Protein AF-A0A6G1SM64-F1 (afdb_monomer)

pLDDT: mean 74.47, std 27.51, range [25.25, 98.12]

Structure (mmCIF, N/CA/C/O backbone):
data_AF-A0A6G1SM64-F1
#
_entry.id   AF-A0A6G1SM64-F1
#
loop_
_atom_site.group_PDB
_atom_site.id
_atom_site.type_symbol
_atom_site.label_atom_id
_atom_site.label_alt_id
_atom_site.label_comp_id
_atom_site.label_asym_id
_atom_site.label_entity_id
_atom_site.label_seq_id
_atom_site.pdbx_PDB_ins_code
_atom_site.Cartn_x
_atom_site.Cartn_y
_atom_site.Cartn_z
_atom_site.occupancy
_atom_site.B_iso_or_equiv
_atom_site.auth_seq_id
_atom_site.auth_comp_id
_atom_site.auth_asym_id
_atom_site.auth_atom_id
_atom_site.pdbx_PDB_model_num
ATOM 1 N N . SER A 1 1 ? -30.159 -60.384 26.375 1.00 44.97 1 SER A N 1
ATOM 2 C CA . SER A 1 1 ? -30.308 -59.463 27.517 1.00 44.97 1 SER A CA 1
ATOM 3 C C . SER A 1 1 ? -30.986 -58.192 27.037 1.00 44.97 1 SER A C 1
ATOM 5 O O . SER A 1 1 ? -30.508 -57.592 26.088 1.00 44.97 1 SER A O 1
ATOM 7 N N . ARG A 1 2 ? -32.161 -57.903 27.609 1.00 31.67 2 ARG A N 1
ATOM 8 C CA . ARG A 1 2 ? -33.087 -56.771 27.367 1.00 31.67 2 ARG A CA 1
ATOM 9 C C . ARG A 1 2 ? -32.425 -55.378 27.580 1.00 31.67 2 ARG A C 1
ATOM 11 O O . ARG A 1 2 ? -31.384 -55.355 28.229 1.00 31.67 2 ARG A O 1
ATOM 18 N N . PRO A 1 3 ? -33.109 -54.234 27.338 1.00 52.62 3 PRO A N 1
ATOM 19 C CA . PRO A 1 3 ? -33.851 -53.813 26.140 1.00 52.62 3 PRO A CA 1
ATOM 20 C C . PRO A 1 3 ? -33.674 -52.297 25.820 1.00 52.62 3 PRO A C 1
ATOM 22 O O . PRO A 1 3 ? -33.011 -51.547 26.533 1.00 52.62 3 PRO A O 1
ATOM 25 N N . SER A 1 4 ? -34.360 -51.872 24.759 1.00 42.06 4 SER A N 1
ATOM 26 C CA . SER A 1 4 ? -34.720 -50.515 24.333 1.00 42.06 4 SER A CA 1
ATOM 27 C C . SER A 1 4 ? -35.145 -49.534 25.442 1.00 42.06 4 SER A C 1
ATOM 29 O O . SER A 1 4 ? -35.804 -49.918 26.409 1.00 42.06 4 SER A O 1
ATOM 31 N N . ARG A 1 5 ? -34.881 -48.238 25.219 1.00 47.16 5 ARG A N 1
ATOM 32 C CA . ARG A 1 5 ? -35.677 -47.125 25.762 1.00 47.16 5 ARG A CA 1
ATOM 33 C C . ARG A 1 5 ? -36.042 -46.153 24.643 1.00 47.16 5 ARG A C 1
ATOM 35 O O . ARG A 1 5 ? -35.195 -45.403 24.168 1.00 47.16 5 ARG A O 1
ATOM 42 N N . GLU A 1 6 ? -37.313 -46.190 24.266 1.00 43.06 6 GLU A N 1
ATOM 43 C CA . GLU A 1 6 ? -38.074 -45.013 23.855 1.00 43.06 6 GLU A CA 1
ATOM 44 C C . GLU A 1 6 ? -38.163 -44.038 25.037 1.00 43.06 6 GLU A C 1
ATOM 46 O O . GLU A 1 6 ? -38.344 -44.463 26.181 1.00 43.06 6 GLU A O 1
A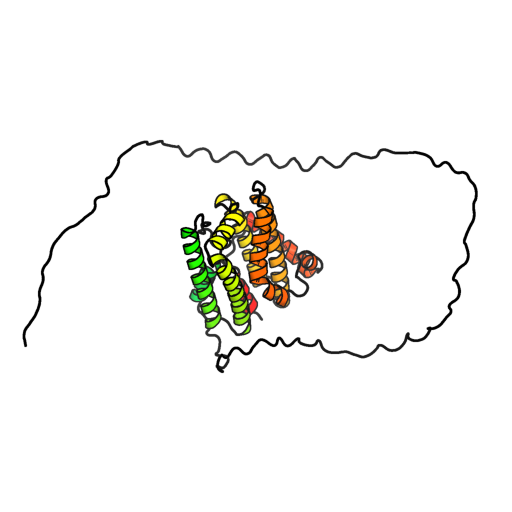TOM 51 N N . LEU A 1 7 ? -38.088 -42.737 24.761 1.00 43.50 7 LEU A N 1
ATOM 52 C CA . LEU A 1 7 ? -38.884 -41.763 25.496 1.00 43.50 7 LEU A CA 1
ATOM 53 C C . LEU A 1 7 ? -39.307 -40.642 24.547 1.00 43.50 7 LEU A C 1
ATOM 55 O O . LEU A 1 7 ? -38.494 -40.059 23.830 1.00 43.50 7 LEU A O 1
ATOM 59 N N . GLU A 1 8 ? -40.610 -40.415 24.551 1.00 38.16 8 GLU A N 1
ATOM 60 C CA . GLU A 1 8 ? -41.368 -39.489 23.730 1.00 38.16 8 GLU A CA 1
ATOM 61 C C . GLU A 1 8 ? -41.204 -38.010 24.130 1.00 38.16 8 GLU A C 1
ATOM 63 O O . GLU A 1 8 ? -40.894 -37.652 25.264 1.00 38.16 8 GLU A O 1
ATOM 68 N N . SER A 1 9 ? -41.499 -37.182 23.127 1.00 35.41 9 SER A N 1
ATOM 69 C CA . SER A 1 9 ? -42.019 -35.806 23.083 1.00 35.41 9 SER A CA 1
ATOM 70 C C . SER A 1 9 ? -42.441 -35.053 24.361 1.00 35.41 9 SER A C 1
ATOM 72 O O . SER A 1 9 ? -43.191 -35.576 25.182 1.00 35.41 9 SER A O 1
ATOM 74 N N . ARG A 1 10 ? -42.160 -33.735 24.361 1.00 33.03 10 ARG A N 1
ATOM 75 C CA . ARG A 1 10 ? -43.076 -32.586 24.631 1.00 33.03 10 ARG A CA 1
ATOM 76 C C . ARG A 1 10 ? -42.344 -31.284 24.217 1.00 33.03 10 ARG A C 1
ATOM 78 O O . ARG A 1 10 ? -41.187 -31.124 24.579 1.00 33.03 10 ARG A O 1
ATOM 85 N N . ILE A 1 11 ? -42.816 -30.520 23.216 1.00 35.78 11 ILE A N 1
ATOM 86 C CA . ILE A 1 11 ? -43.707 -29.328 23.307 1.00 35.78 11 ILE A CA 1
ATOM 87 C C . ILE A 1 11 ? -43.129 -28.320 24.329 1.00 35.78 11 ILE A C 1
ATOM 89 O O . ILE A 1 11 ? -43.032 -28.668 25.495 1.00 35.78 11 ILE A O 1
ATOM 93 N N . GLU A 1 12 ? -42.578 -27.158 23.946 1.00 31.19 12 GLU A N 1
ATOM 94 C CA . GLU A 1 12 ? -43.284 -25.897 23.630 1.00 31.19 12 GLU A CA 1
ATOM 95 C C . GLU A 1 12 ? -42.438 -24.945 22.738 1.00 31.19 12 GLU A C 1
ATOM 97 O O . GLU A 1 12 ? -41.219 -24.848 22.869 1.00 31.19 12 GLU A O 1
ATOM 102 N N . ALA A 1 13 ? -43.108 -24.210 21.845 1.00 38.81 13 ALA A N 1
ATOM 103 C CA . ALA A 1 13 ? -42.624 -22.998 21.162 1.00 38.81 13 ALA A CA 1
ATOM 104 C C . ALA A 1 13 ? -43.229 -21.749 21.861 1.00 38.81 13 ALA A C 1
ATOM 106 O O . ALA A 1 13 ? -43.995 -21.910 22.805 1.00 38.81 13 ALA A O 1
ATOM 107 N N . PRO A 1 14 ? -43.132 -20.524 21.312 1.00 44.72 14 PRO A N 1
ATOM 108 C CA . PRO A 1 14 ? -41.969 -19.679 21.051 1.00 44.72 14 PRO A CA 1
ATOM 109 C C . PRO A 1 14 ? -42.023 -18.376 21.891 1.00 44.72 14 PRO A C 1
ATOM 111 O O . PRO A 1 14 ? -43.094 -17.868 22.222 1.00 44.72 14 PRO A O 1
ATOM 114 N N . PHE A 1 15 ? -40.871 -17.762 22.181 1.00 33.94 15 PHE A N 1
ATOM 115 C CA . PHE A 1 15 ? -40.845 -16.420 22.776 1.00 33.94 15 PHE A CA 1
ATOM 116 C C . PHE A 1 15 ? -41.197 -15.354 21.732 1.00 33.94 15 PHE A C 1
ATOM 118 O O . PHE A 1 15 ? -40.437 -15.088 20.800 1.00 33.94 15 PHE A O 1
ATOM 125 N N . GLY A 1 16 ? -42.370 -14.746 21.917 1.00 31.39 16 GLY A N 1
ATOM 126 C CA . GLY A 1 16 ? -42.842 -13.590 21.171 1.00 31.39 16 GLY A CA 1
ATOM 127 C C . GLY A 1 16 ? -42.085 -12.317 21.546 1.00 31.39 16 GLY A C 1
ATOM 128 O O . GLY A 1 16 ? -42.017 -11.936 22.715 1.00 31.39 16 GLY A O 1
ATOM 129 N N . PHE A 1 17 ? -41.566 -11.625 20.534 1.00 33.38 17 PHE A N 1
ATOM 130 C CA . PHE A 1 17 ? -41.181 -10.226 20.651 1.00 33.38 17 PHE A CA 1
ATOM 131 C C . PHE A 1 17 ? -42.396 -9.359 20.327 1.00 33.38 17 PHE A C 1
ATOM 133 O O . PHE A 1 17 ? -42.959 -9.432 19.237 1.00 33.38 17 PHE A O 1
ATOM 140 N N . LYS A 1 18 ? -42.812 -8.567 21.318 1.00 35.97 18 LYS A N 1
ATOM 141 C CA . LYS A 1 18 ? -43.883 -7.583 21.196 1.00 35.97 18 LYS A CA 1
ATOM 142 C C . LYS A 1 18 ? -43.463 -6.454 20.261 1.00 35.97 18 LYS A C 1
ATOM 144 O O . LYS A 1 18 ? -42.477 -5.760 20.492 1.00 35.97 18 LYS A O 1
ATOM 149 N N . GLU A 1 19 ? -44.301 -6.272 19.258 1.00 32.91 19 GLU A N 1
ATOM 150 C CA . GLU A 1 19 ? -44.484 -5.075 18.456 1.00 32.91 19 GLU A CA 1
ATOM 151 C C . GLU A 1 19 ? -44.858 -3.895 19.375 1.00 32.91 19 GLU A C 1
ATOM 153 O O . GLU A 1 19 ? -45.809 -3.980 20.156 1.00 32.91 19 GLU A O 1
ATOM 158 N N . GLN A 1 20 ? -44.110 -2.792 19.308 1.00 41.28 20 GLN A N 1
ATOM 159 C CA . GLN A 1 20 ? -44.582 -1.485 19.762 1.00 41.28 20 GLN A CA 1
ATOM 160 C C . GLN A 1 20 ? -44.596 -0.536 18.571 1.00 41.28 20 GLN A C 1
ATOM 162 O O . GLN A 1 20 ? -43.572 -0.063 18.084 1.00 41.28 20 GLN A O 1
ATOM 167 N N . THR A 1 21 ? -45.815 -0.287 18.114 1.00 37.09 21 THR A N 1
ATOM 168 C CA . THR A 1 21 ? -46.222 0.782 17.214 1.00 37.09 21 THR A CA 1
ATOM 169 C C . THR A 1 21 ? -46.025 2.146 17.876 1.00 37.09 21 THR A C 1
ATOM 171 O O . THR A 1 21 ? -46.507 2.373 18.985 1.00 37.09 21 THR A O 1
ATOM 174 N N . GLY A 1 22 ? -45.391 3.082 17.170 1.00 33.91 22 GLY A N 1
ATOM 175 C CA . GLY A 1 22 ? -45.281 4.480 17.583 1.00 33.91 22 GLY A CA 1
ATOM 176 C C . GLY A 1 22 ? -44.842 5.360 16.419 1.00 33.91 22 GLY A C 1
ATOM 177 O O . GLY A 1 22 ? -43.661 5.461 16.112 1.00 33.91 22 GLY A O 1
ATOM 178 N N . ALA A 1 23 ? -45.820 5.951 15.738 1.00 37.31 23 ALA A N 1
ATOM 179 C CA . ALA A 1 23 ? -45.669 6.756 14.534 1.00 37.31 23 ALA A CA 1
ATOM 180 C C . ALA A 1 23 ? -44.850 8.047 14.729 1.00 37.31 23 ALA A C 1
ATOM 182 O O . ALA A 1 23 ? -45.002 8.739 15.733 1.00 37.31 23 ALA A O 1
ATOM 183 N N . LYS A 1 24 ? -44.114 8.447 13.682 1.00 33.66 24 LYS A N 1
ATOM 184 C CA . LYS A 1 24 ? -44.128 9.823 13.150 1.00 33.66 24 LYS A CA 1
ATOM 185 C C . LYS A 1 24 ? -43.505 9.855 11.755 1.00 33.66 24 LYS A C 1
ATOM 187 O O . LYS A 1 24 ? -42.300 9.723 11.572 1.00 33.66 24 LYS A O 1
ATOM 192 N N . THR A 1 25 ? -44.373 10.016 10.766 1.00 37.84 25 THR A N 1
ATOM 193 C CA . THR A 1 25 ? -44.030 10.277 9.372 1.00 37.84 25 THR A CA 1
ATOM 194 C C . THR A 1 25 ? -43.643 11.746 9.239 1.00 37.84 25 THR A C 1
ATOM 196 O O . THR A 1 25 ? -44.505 12.617 9.319 1.00 37.84 25 THR A O 1
ATOM 199 N N . THR A 1 26 ? -42.366 12.026 8.990 1.00 36.00 26 THR A N 1
ATOM 200 C CA . THR A 1 26 ? -41.928 13.337 8.498 1.00 36.00 26 THR A CA 1
ATOM 201 C C . THR A 1 26 ? -41.381 13.133 7.093 1.00 36.00 26 THR A C 1
ATOM 203 O O . THR A 1 26 ? -40.295 12.588 6.905 1.00 36.00 26 THR A O 1
ATOM 206 N N . ARG A 1 27 ? -42.172 13.528 6.088 1.00 35.19 27 ARG A N 1
ATOM 207 C CA . ARG A 1 27 ? -41.696 13.725 4.715 1.00 35.19 27 ARG A CA 1
ATOM 208 C C . ARG A 1 27 ? -40.613 14.801 4.755 1.00 35.19 27 ARG A C 1
ATOM 210 O O . ARG A 1 27 ? -40.925 15.950 5.046 1.00 35.19 27 ARG A O 1
ATOM 217 N N . VAL A 1 28 ? -39.378 14.437 4.433 1.00 33.41 28 VAL A N 1
ATOM 218 C CA . VAL A 1 28 ? -38.357 15.397 4.008 1.00 33.41 28 VAL A CA 1
ATOM 219 C C . VAL A 1 28 ? -38.209 15.219 2.506 1.00 33.41 28 VAL A C 1
ATOM 221 O O . VAL A 1 28 ? -37.791 14.172 2.019 1.00 33.41 28 VAL A O 1
ATOM 224 N N . THR A 1 29 ? -38.674 16.228 1.784 1.00 36.00 29 THR A N 1
ATOM 225 C CA . THR A 1 29 ? -38.531 16.380 0.341 1.00 36.00 29 THR A CA 1
ATOM 226 C C . THR A 1 29 ? -37.056 16.515 -0.021 1.00 36.00 29 THR A C 1
ATOM 228 O O . THR A 1 29 ? -36.323 17.294 0.587 1.00 36.00 29 THR A O 1
ATOM 231 N N . ALA A 1 30 ? -36.633 15.741 -1.016 1.00 40.66 30 ALA A N 1
ATOM 232 C CA . ALA A 1 30 ? -35.359 15.899 -1.691 1.00 40.66 30 ALA A CA 1
ATOM 233 C C . ALA A 1 30 ? -35.435 17.150 -2.569 1.00 40.66 30 ALA A C 1
ATOM 235 O O . ALA A 1 30 ? -36.101 17.094 -3.588 1.00 40.66 30 ALA A O 1
ATOM 236 N N . ASP A 1 31 ? -34.825 18.252 -2.131 1.00 36.75 31 ASP A N 1
ATOM 237 C CA . ASP A 1 31 ? -34.446 19.407 -2.959 1.00 36.75 31 ASP A CA 1
ATOM 238 C C . ASP A 1 31 ? -33.642 20.398 -2.102 1.00 36.75 31 ASP A C 1
ATOM 240 O O . ASP A 1 31 ? -34.188 21.362 -1.579 1.00 36.75 31 ASP A O 1
ATOM 244 N N . GLN A 1 32 ? -32.344 20.135 -1.901 1.00 37.81 32 GLN A N 1
ATOM 245 C CA . GLN A 1 32 ? -31.327 21.146 -1.551 1.00 37.81 32 GLN A CA 1
ATOM 246 C C . GLN A 1 32 ? -29.936 20.498 -1.473 1.00 37.81 32 GLN A C 1
ATOM 248 O O . GLN A 1 32 ? -29.379 20.259 -0.406 1.00 37.81 32 GLN A O 1
ATOM 253 N N . TYR A 1 33 ? -29.354 20.194 -2.634 1.00 32.28 33 TYR A N 1
ATOM 254 C CA . TYR A 1 33 ? -27.923 19.886 -2.735 1.00 32.28 33 TYR A CA 1
ATOM 255 C C . TYR A 1 33 ? -27.318 20.461 -4.019 1.00 32.28 33 TYR A C 1
ATOM 257 O O . TYR A 1 33 ? -26.651 19.784 -4.787 1.00 32.28 33 TYR A O 1
ATOM 265 N N . HIS A 1 34 ? -27.564 21.747 -4.258 1.00 41.97 34 HIS A N 1
ATOM 266 C CA . HIS A 1 34 ? -26.792 22.554 -5.198 1.00 41.97 34 HIS A CA 1
ATOM 267 C C . HIS A 1 34 ? -26.824 24.005 -4.731 1.00 41.97 34 HIS A C 1
ATOM 269 O O . HIS A 1 34 ? -27.778 24.707 -5.026 1.00 41.97 34 HIS A O 1
ATOM 275 N N . GLN A 1 35 ? -25.799 24.418 -3.975 1.00 37.06 35 GLN A N 1
ATOM 276 C CA . GLN A 1 35 ? -25.243 25.783 -3.898 1.00 37.06 35 GLN A CA 1
ATOM 277 C C . GLN A 1 35 ? -24.377 25.915 -2.638 1.00 37.06 35 GLN A C 1
ATOM 279 O O . GLN A 1 35 ? -24.796 26.504 -1.652 1.00 37.06 35 GLN A O 1
ATOM 284 N N . ASN A 1 36 ? -23.153 25.380 -2.659 1.00 35.84 36 ASN A N 1
ATOM 285 C CA . ASN A 1 36 ? -22.050 26.029 -1.942 1.00 35.84 36 ASN A CA 1
ATOM 286 C C . ASN A 1 36 ? -20.695 25.488 -2.410 1.00 35.84 36 ASN A C 1
ATOM 288 O O . ASN A 1 36 ? -20.064 24.672 -1.746 1.00 35.84 36 ASN A O 1
ATOM 292 N N . ASN A 1 37 ? -20.261 25.882 -3.607 1.00 34.94 37 ASN A N 1
ATOM 293 C CA . ASN A 1 37 ? -18.875 25.653 -4.011 1.00 34.94 37 ASN A CA 1
ATOM 294 C C . ASN A 1 37 ? -18.448 26.673 -5.069 1.00 34.94 37 ASN A C 1
ATOM 296 O O . ASN A 1 37 ? -18.254 26.345 -6.230 1.00 34.94 37 ASN A O 1
ATOM 300 N N . ASN A 1 38 ? -18.389 27.941 -4.665 1.00 35.44 38 ASN A N 1
ATOM 301 C CA . ASN A 1 38 ? -17.743 29.014 -5.418 1.00 35.44 38 ASN A CA 1
ATOM 302 C C . ASN A 1 38 ? -17.457 30.176 -4.462 1.00 35.44 38 ASN A C 1
ATOM 304 O O . ASN A 1 38 ? -18.176 31.165 -4.487 1.00 35.44 38 ASN A O 1
ATOM 308 N N . ASN A 1 39 ? -16.464 30.038 -3.570 1.00 35.84 39 ASN A N 1
ATOM 309 C CA . ASN A 1 39 ? -15.875 31.202 -2.885 1.00 35.84 39 ASN A CA 1
ATOM 310 C C . ASN A 1 39 ? -14.547 30.942 -2.147 1.00 35.84 39 ASN A C 1
ATOM 312 O O . ASN A 1 39 ? -14.322 31.498 -1.083 1.00 35.84 39 ASN A O 1
ATOM 316 N N . ASN A 1 40 ? -13.625 30.147 -2.704 1.00 34.75 40 ASN A N 1
ATOM 317 C CA . ASN A 1 40 ? -12.284 29.982 -2.111 1.00 34.75 40 ASN A CA 1
ATOM 318 C C . ASN A 1 40 ? -11.140 30.068 -3.135 1.00 34.75 40 ASN A C 1
ATOM 320 O O . ASN A 1 40 ? -10.189 29.298 -3.087 1.00 34.75 40 ASN A O 1
ATOM 324 N N . ASN A 1 41 ? -11.212 31.042 -4.048 1.00 34.94 41 ASN A N 1
ATOM 325 C CA . ASN A 1 41 ? -10.142 31.343 -5.009 1.00 34.94 41 ASN A CA 1
ATOM 326 C C . ASN A 1 41 ? -9.733 32.829 -4.999 1.00 34.94 41 ASN A C 1
ATOM 328 O O . ASN A 1 41 ? -9.538 33.412 -6.057 1.00 34.94 41 ASN A O 1
ATOM 332 N N . ASN A 1 42 ? -9.598 33.464 -3.824 1.00 35.31 42 ASN A N 1
ATOM 333 C CA . ASN A 1 42 ? -9.084 34.847 -3.749 1.00 35.31 42 ASN A CA 1
ATOM 334 C C . ASN A 1 42 ? -8.239 35.213 -2.506 1.00 35.31 42 ASN A C 1
ATOM 336 O O . ASN A 1 42 ? -7.969 36.390 -2.286 1.00 35.31 42 ASN A O 1
ATOM 340 N N . ILE A 1 43 ? -7.731 34.246 -1.729 1.00 38.16 43 ILE A N 1
ATOM 341 C CA . ILE A 1 43 ? -6.928 34.522 -0.508 1.00 38.16 43 ILE A CA 1
ATOM 342 C C . ILE A 1 43 ? -5.453 34.086 -0.665 1.00 38.16 43 ILE A C 1
ATOM 344 O O . ILE A 1 43 ? -4.782 33.743 0.294 1.00 38.16 43 ILE A O 1
ATOM 348 N N . PHE A 1 44 ? -4.897 34.112 -1.884 1.00 35.59 44 PHE A N 1
ATOM 349 C CA . PHE A 1 44 ? -3.458 33.837 -2.100 1.00 35.59 44 PHE A CA 1
ATOM 350 C C . PHE A 1 44 ? -2.745 34.805 -3.059 1.00 35.59 44 PHE A C 1
ATOM 352 O O . PHE A 1 44 ? -1.671 34.517 -3.579 1.00 35.59 44 PHE A O 1
ATOM 359 N N . LYS A 1 45 ? -3.304 36.004 -3.265 1.00 33.19 45 LYS A N 1
ATOM 360 C CA . LYS A 1 45 ? -2.646 37.099 -4.001 1.00 33.19 45 LYS A CA 1
ATOM 361 C C . LYS A 1 45 ? -2.763 38.430 -3.257 1.00 33.19 45 LYS A C 1
ATOM 363 O O . LYS A 1 45 ? -3.336 39.376 -3.788 1.00 33.19 45 LYS A O 1
ATOM 368 N N . LYS A 1 46 ? -2.252 38.532 -2.022 1.00 33.69 46 LYS A N 1
ATOM 369 C CA . LYS A 1 46 ? -2.063 39.857 -1.396 1.00 33.69 46 LYS A CA 1
ATOM 370 C C . LYS A 1 46 ? -1.098 39.910 -0.207 1.00 33.69 46 LYS A C 1
ATOM 372 O O . LYS A 1 46 ? -1.415 40.522 0.798 1.00 33.69 46 LYS A O 1
ATOM 377 N N . THR A 1 47 ? 0.106 39.363 -0.333 1.00 34.97 47 THR A N 1
ATOM 378 C CA . THR A 1 47 ? 1.209 39.667 0.606 1.00 34.97 47 THR A CA 1
ATOM 379 C C . THR A 1 47 ? 2.563 39.508 -0.081 1.00 34.97 47 THR A C 1
ATOM 381 O O . THR A 1 47 ? 3.359 38.632 0.221 1.00 34.97 47 THR A O 1
ATOM 384 N N . SER A 1 48 ? 2.833 40.382 -1.046 1.00 37.12 48 SER A N 1
ATOM 385 C CA . SER A 1 48 ? 4.198 40.677 -1.486 1.00 37.12 48 SER A CA 1
ATOM 386 C C . SER A 1 48 ? 4.210 42.113 -1.982 1.00 37.12 48 SER A C 1
ATOM 388 O O . SER A 1 48 ? 3.925 42.354 -3.149 1.00 37.12 48 SER A O 1
ATOM 390 N N . ASN A 1 49 ? 4.384 43.058 -1.054 1.00 36.03 49 ASN A N 1
ATOM 391 C CA . ASN A 1 49 ? 4.912 44.411 -1.275 1.00 36.03 49 ASN A CA 1
ATOM 392 C C . ASN A 1 49 ? 4.730 45.253 -0.007 1.00 36.03 49 ASN A C 1
ATOM 394 O O . ASN A 1 49 ? 3.686 45.873 0.173 1.00 36.03 49 ASN A O 1
ATOM 398 N N . LYS A 1 50 ? 5.754 45.278 0.854 1.00 34.31 50 LYS A N 1
ATOM 399 C CA . LYS A 1 50 ? 6.221 46.450 1.622 1.00 34.31 50 LYS A CA 1
ATOM 400 C C . LYS A 1 50 ? 7.152 45.979 2.735 1.00 34.31 50 LYS A C 1
ATOM 402 O O . LYS A 1 50 ? 6.684 45.428 3.717 1.00 34.31 50 LYS A O 1
ATOM 407 N N . MET A 1 51 ? 8.443 46.253 2.579 1.00 31.64 51 MET A N 1
ATOM 408 C CA . MET A 1 51 ? 9.281 46.886 3.605 1.00 31.64 51 MET A CA 1
ATOM 409 C C . MET A 1 51 ? 10.668 47.134 2.999 1.00 31.64 51 MET A C 1
ATOM 411 O O . MET A 1 51 ? 11.586 46.332 3.102 1.00 31.64 51 MET A O 1
ATOM 415 N N . LYS A 1 52 ? 10.789 48.273 2.310 1.00 36.12 52 LYS A N 1
ATOM 416 C CA . LYS A 1 52 ? 12.032 49.041 2.247 1.00 36.12 52 LYS A CA 1
ATOM 417 C C . LYS A 1 52 ? 11.826 50.210 3.197 1.00 36.12 52 LYS A C 1
ATOM 419 O O . LYS A 1 52 ? 11.011 51.074 2.891 1.00 36.12 52 LYS A O 1
ATOM 424 N N . THR A 1 53 ? 12.557 50.244 4.301 1.00 34.97 53 THR A N 1
ATOM 425 C CA . THR A 1 53 ? 12.803 51.479 5.047 1.00 34.97 53 THR A CA 1
ATOM 426 C C . THR A 1 53 ? 14.169 51.391 5.702 1.00 34.97 53 THR A C 1
ATOM 428 O O . THR A 1 53 ? 14.488 50.427 6.391 1.00 34.97 53 THR A O 1
ATOM 431 N N . ASN A 1 54 ? 14.956 52.416 5.394 1.00 34.25 54 ASN A N 1
ATOM 432 C CA . ASN A 1 54 ? 16.303 52.695 5.853 1.00 34.25 54 ASN A CA 1
ATOM 433 C C . ASN A 1 54 ? 16.386 52.776 7.379 1.00 34.25 54 ASN A C 1
ATOM 435 O O . ASN A 1 54 ? 15.536 53.410 8.002 1.00 34.25 54 ASN A O 1
ATOM 439 N N . LEU A 1 55 ? 17.475 52.256 7.947 1.00 32.31 55 LEU A N 1
ATOM 440 C CA . LEU A 1 55 ? 17.948 52.673 9.261 1.00 32.31 55 LEU A CA 1
ATOM 441 C C . LEU A 1 55 ? 19.447 52.993 9.175 1.00 32.31 55 LEU A C 1
ATOM 443 O O . LEU A 1 55 ? 20.294 52.108 9.120 1.00 32.31 55 LEU A O 1
ATOM 447 N N . ASN A 1 56 ? 19.728 54.294 9.117 1.00 35.25 56 ASN A N 1
ATOM 448 C CA . ASN A 1 56 ? 21.028 54.917 9.351 1.00 35.25 56 ASN A CA 1
ATOM 449 C C . ASN A 1 56 ? 21.191 55.124 10.859 1.00 35.25 56 ASN A C 1
ATOM 451 O O . ASN A 1 56 ? 20.397 55.882 11.411 1.00 35.25 56 ASN A O 1
ATOM 455 N N . ILE A 1 57 ? 22.220 54.554 11.498 1.00 31.33 57 ILE A N 1
ATOM 456 C CA . ILE A 1 57 ? 22.747 55.021 12.797 1.00 31.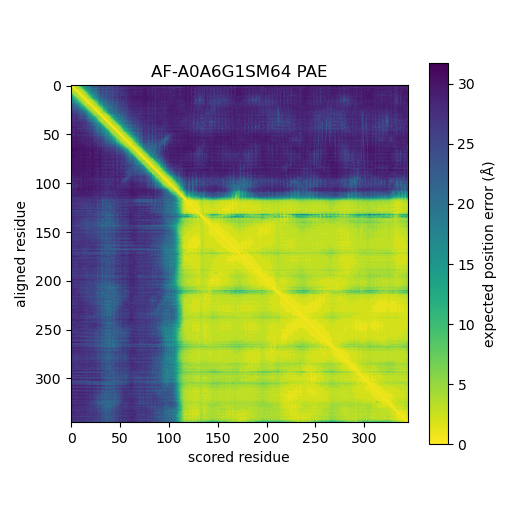33 57 ILE A CA 1
ATOM 457 C C . ILE A 1 57 ? 24.287 54.845 12.794 1.00 31.33 57 ILE A C 1
ATOM 459 O O . ILE A 1 57 ? 24.772 53.861 12.235 1.00 31.33 57 ILE A O 1
ATOM 463 N N . PRO A 1 58 ? 25.068 55.812 13.326 1.00 37.06 58 PRO A N 1
ATOM 464 C CA . PRO A 1 58 ? 26.420 56.111 12.858 1.00 37.06 58 PRO A CA 1
ATOM 465 C C . PRO A 1 58 ? 27.550 55.429 13.644 1.00 37.06 58 PRO A C 1
ATOM 467 O O . PRO A 1 58 ? 27.457 55.198 14.849 1.00 37.06 58 PRO A O 1
ATOM 470 N N . LEU A 1 59 ? 28.674 55.221 12.949 1.00 33.00 59 LEU A N 1
ATOM 471 C CA . LEU A 1 59 ? 29.986 54.940 13.530 1.00 33.00 59 LEU A CA 1
ATOM 472 C C . LEU A 1 59 ? 30.512 56.173 14.283 1.00 33.00 59 LEU A C 1
ATOM 474 O O . LEU A 1 59 ? 30.658 57.247 13.698 1.00 33.00 59 LEU A O 1
ATOM 478 N N . LYS A 1 60 ? 30.891 55.991 15.551 1.00 32.59 60 LYS A N 1
ATOM 479 C CA . LYS A 1 60 ? 31.847 56.860 16.248 1.00 32.59 60 LYS A CA 1
ATOM 480 C C . LYS A 1 60 ? 33.072 56.041 16.644 1.00 32.59 60 LYS A C 1
ATOM 482 O O . LYS A 1 60 ? 32.996 55.127 17.456 1.00 32.59 60 LYS A O 1
ATOM 487 N N . THR A 1 61 ? 34.190 56.400 16.035 1.00 35.31 61 THR A N 1
ATOM 488 C CA . THR A 1 61 ? 35.562 56.006 16.356 1.00 35.31 61 THR A CA 1
ATOM 489 C C . THR A 1 61 ? 36.158 56.895 17.450 1.00 35.31 61 THR A C 1
ATOM 491 O O . THR A 1 61 ? 35.857 58.089 17.474 1.00 35.31 61 THR A O 1
ATOM 494 N N . THR A 1 62 ? 37.070 56.312 18.247 1.00 33.12 62 THR A N 1
ATOM 495 C CA . THR A 1 62 ? 38.357 56.823 18.818 1.00 33.12 62 THR A CA 1
ATOM 496 C C . THR A 1 62 ? 38.577 56.378 20.294 1.00 33.12 62 THR A C 1
ATOM 498 O O . THR A 1 62 ? 37.640 55.865 20.900 1.00 33.12 62 THR A O 1
ATOM 501 N N . PRO A 1 63 ? 39.805 56.439 20.864 1.00 40.34 63 PRO A N 1
ATOM 502 C CA . PRO A 1 63 ? 40.869 55.429 20.717 1.00 40.34 63 PRO A CA 1
ATOM 503 C C . PRO A 1 63 ? 41.500 55.010 22.079 1.00 40.34 63 PRO A C 1
ATOM 505 O O . PRO A 1 63 ? 41.261 55.644 23.098 1.00 40.34 63 PRO A O 1
ATOM 508 N N . GLY A 1 64 ? 42.403 54.016 22.087 1.00 28.17 64 GLY A N 1
ATOM 509 C CA . GLY A 1 64 ? 43.516 53.996 23.060 1.00 28.17 64 GLY A CA 1
ATOM 510 C C . GLY A 1 64 ? 43.616 52.831 24.060 1.00 28.17 64 GLY A C 1
ATOM 511 O O . GLY A 1 64 ? 42.935 52.813 25.073 1.00 28.17 64 GLY A O 1
ATOM 512 N N . LEU A 1 65 ? 44.579 51.945 23.764 1.00 31.83 65 LEU A N 1
ATOM 513 C CA . LEU A 1 65 ? 45.581 51.305 24.642 1.00 31.83 65 LEU A CA 1
ATOM 514 C C . LEU A 1 65 ? 45.173 50.602 25.958 1.00 31.83 65 LEU A C 1
ATOM 516 O O . LEU A 1 65 ? 44.911 51.245 26.967 1.00 31.83 65 LEU A O 1
ATOM 520 N N . CYS A 1 66 ? 45.384 49.279 25.991 1.00 25.34 66 CYS A N 1
ATOM 521 C CA . CYS A 1 66 ? 46.471 48.621 26.753 1.00 25.34 66 CYS A CA 1
ATOM 522 C C . CYS A 1 66 ? 46.480 47.117 26.396 1.00 25.34 66 CYS A C 1
ATOM 524 O O . CYS A 1 66 ? 45.523 46.404 26.665 1.00 25.34 66 CYS A O 1
ATOM 526 N N . CYS A 1 67 ? 47.419 46.655 25.566 1.00 26.69 67 CYS A N 1
ATOM 527 C CA . CYS A 1 67 ? 48.616 45.921 26.005 1.00 26.69 67 CYS A CA 1
ATOM 528 C C . CYS A 1 67 ? 48.321 44.748 26.957 1.00 26.69 67 CYS A C 1
ATOM 530 O O . CYS A 1 67 ? 48.177 44.962 28.155 1.00 26.69 67 CYS A O 1
ATOM 532 N N . LEU A 1 68 ? 48.341 43.513 26.439 1.00 29.84 68 LEU A N 1
ATOM 533 C CA . LEU A 1 68 ? 49.396 42.517 26.707 1.00 29.84 68 LEU A CA 1
ATOM 534 C C . LEU A 1 68 ? 49.085 41.172 26.012 1.00 29.84 68 LEU A C 1
ATOM 536 O O . LEU A 1 68 ? 47.939 40.745 25.954 1.00 29.84 68 LEU A O 1
ATOM 540 N N . ALA A 1 69 ? 50.159 40.519 25.551 1.00 28.23 69 ALA A N 1
ATOM 541 C CA . ALA A 1 69 ? 50.269 39.154 25.012 1.00 28.23 69 ALA A CA 1
ATOM 542 C C . ALA A 1 69 ? 50.017 38.935 23.502 1.00 28.23 69 ALA A C 1
ATOM 544 O O . ALA A 1 69 ? 49.117 38.218 23.073 1.00 28.23 69 ALA A O 1
ATOM 545 N N . LEU A 1 70 ? 50.932 39.489 22.699 1.00 30.59 70 LEU A N 1
ATOM 546 C CA . LEU A 1 70 ? 51.482 38.817 21.517 1.00 30.59 70 LEU A CA 1
ATOM 547 C C . LEU A 1 70 ? 52.528 37.766 21.953 1.00 30.59 70 LEU A C 1
ATOM 549 O O . LEU A 1 70 ? 53.135 37.909 23.012 1.00 30.59 70 LEU A O 1
ATOM 553 N N . ILE A 1 71 ? 52.832 36.846 21.026 1.00 29.58 71 ILE A N 1
ATOM 554 C CA . ILE A 1 71 ? 54.010 35.954 20.930 1.00 29.58 71 ILE A CA 1
ATOM 555 C C . ILE A 1 71 ? 53.793 34.528 21.469 1.00 29.58 71 ILE A C 1
ATOM 557 O O . ILE A 1 71 ? 54.038 34.221 22.630 1.00 29.58 71 ILE A O 1
ATOM 561 N N . GLY A 1 72 ? 53.426 33.622 20.556 1.00 25.25 72 GLY A N 1
ATOM 562 C CA . GLY A 1 72 ? 53.513 32.179 20.762 1.00 25.25 72 GLY A CA 1
ATOM 563 C C . GLY A 1 72 ? 53.033 31.384 19.547 1.00 25.25 72 GLY A C 1
ATOM 564 O O . GLY A 1 72 ? 51.833 31.257 19.346 1.00 25.25 72 GLY A O 1
ATOM 565 N N . LEU A 1 73 ? 53.990 30.806 18.811 1.00 28.39 73 LEU A N 1
ATOM 566 C CA . LEU A 1 73 ? 53.847 29.703 17.843 1.00 28.39 73 LEU A CA 1
ATOM 567 C C . LEU A 1 73 ? 53.584 30.063 16.370 1.00 28.39 73 LEU A C 1
ATOM 569 O O . LEU A 1 73 ? 52.603 29.658 15.756 1.00 28.39 73 LEU A O 1
ATOM 573 N N . ALA A 1 74 ? 54.597 30.670 15.754 1.00 31.33 74 ALA A N 1
ATOM 574 C CA . ALA A 1 74 ? 55.184 30.048 14.570 1.00 31.33 74 ALA A CA 1
ATOM 575 C C . ALA A 1 74 ? 56.446 29.303 15.033 1.00 31.33 74 ALA A C 1
ATOM 577 O O . ALA A 1 74 ? 57.221 29.903 15.773 1.00 31.33 74 ALA A O 1
ATOM 578 N N . LEU A 1 75 ? 56.596 28.024 14.652 1.00 32.94 75 LEU A N 1
ATOM 579 C CA . LEU A 1 75 ? 57.836 27.227 14.489 1.00 32.94 75 LEU A CA 1
ATOM 580 C C . LEU A 1 75 ? 57.597 25.730 14.784 1.00 32.94 75 LEU A C 1
ATOM 582 O O . LEU A 1 75 ? 57.972 25.209 15.828 1.00 32.94 75 LEU A O 1
ATOM 586 N N . ALA A 1 76 ? 56.988 25.047 13.817 1.00 30.45 76 ALA A N 1
ATOM 587 C CA . ALA A 1 76 ? 57.242 23.651 13.445 1.00 30.45 76 ALA A CA 1
ATOM 588 C C . ALA A 1 76 ? 56.556 23.478 12.075 1.00 30.45 76 ALA A C 1
ATOM 590 O O . ALA A 1 76 ? 55.339 23.408 11.990 1.00 30.45 76 ALA A O 1
ATOM 591 N N . GLY A 1 77 ? 57.228 23.624 10.938 1.00 27.59 77 GLY A N 1
ATOM 592 C CA . GLY A 1 77 ? 58.495 22.981 10.622 1.00 27.59 77 GLY A CA 1
ATOM 593 C C . GLY A 1 77 ? 58.199 21.731 9.798 1.00 27.59 77 GLY A C 1
ATOM 594 O O . GLY A 1 77 ? 58.234 20.627 10.318 1.00 27.59 77 GLY A O 1
ATOM 595 N N . THR A 1 78 ? 57.846 21.953 8.529 1.00 41.56 78 THR A N 1
ATOM 596 C CA . THR A 1 78 ? 58.339 21.184 7.373 1.00 41.56 78 THR A CA 1
ATOM 597 C C . THR A 1 78 ? 58.695 19.713 7.611 1.00 41.56 78 THR A C 1
ATOM 599 O O . THR A 1 78 ? 59.842 19.394 7.897 1.00 41.56 78 THR A O 1
ATOM 602 N N . LEU A 1 79 ? 57.723 18.833 7.380 1.00 33.31 79 LEU A N 1
ATOM 603 C CA . LEU A 1 79 ? 57.850 17.472 6.840 1.00 33.31 79 LEU A CA 1
ATOM 604 C C . LEU A 1 79 ? 56.393 17.090 6.512 1.00 33.31 79 LEU A C 1
ATOM 606 O O . LEU A 1 79 ? 55.576 16.971 7.412 1.00 33.31 79 LEU A O 1
ATOM 610 N N . ILE A 1 80 ? 55.927 17.103 5.267 1.00 32.69 80 ILE A N 1
ATOM 611 C CA . ILE A 1 80 ? 55.915 15.940 4.377 1.00 32.69 80 ILE A CA 1
ATOM 612 C C . ILE A 1 80 ? 55.500 16.482 2.995 1.00 32.69 80 ILE A C 1
ATOM 614 O O . ILE A 1 80 ? 54.331 16.747 2.731 1.00 32.69 80 ILE A O 1
ATOM 618 N N . LEU A 1 81 ? 56.484 16.688 2.120 1.00 33.84 81 LEU A N 1
ATOM 619 C CA . LEU A 1 81 ? 56.315 16.622 0.670 1.00 33.84 81 LEU A CA 1
ATOM 620 C C . LEU A 1 81 ? 56.838 15.246 0.264 1.00 33.84 81 LEU A C 1
ATOM 622 O O . LEU A 1 81 ? 58.011 15.095 -0.064 1.00 33.84 81 LEU A O 1
ATOM 626 N N . HIS A 1 82 ? 55.989 14.234 0.381 1.00 40.44 82 HIS A N 1
ATOM 627 C CA . HIS A 1 82 ? 56.115 12.954 -0.311 1.00 40.44 82 HIS A CA 1
ATOM 628 C C . HIS A 1 82 ? 54.745 12.278 -0.275 1.00 40.44 82 HIS A C 1
ATOM 630 O O . HIS A 1 82 ? 54.107 12.270 0.773 1.00 40.44 82 HIS A O 1
ATOM 636 N N . GLN A 1 83 ? 54.353 11.691 -1.406 1.00 37.12 83 GLN A N 1
ATOM 637 C CA . GLN A 1 83 ? 53.074 11.025 -1.707 1.00 37.12 83 GLN A CA 1
ATOM 638 C C . GLN A 1 83 ? 52.030 11.876 -2.445 1.00 37.12 83 GLN A C 1
ATOM 640 O O . GLN A 1 83 ? 50.908 12.072 -1.995 1.00 37.12 83 GLN A O 1
ATOM 645 N N . CYS A 1 84 ? 52.396 12.284 -3.659 1.00 32.53 84 CYS A N 1
ATOM 646 C CA . CYS A 1 84 ? 51.463 12.347 -4.783 1.00 32.53 84 CYS A CA 1
ATOM 647 C C . CYS A 1 84 ? 52.066 11.519 -5.919 1.00 32.53 84 CYS A C 1
ATOM 649 O O . CYS A 1 84 ? 52.593 12.078 -6.863 1.00 32.53 84 CYS A O 1
ATOM 651 N N . ASP A 1 85 ? 52.078 10.200 -5.749 1.00 32.78 85 ASP A N 1
ATOM 652 C CA . ASP A 1 85 ? 52.147 9.212 -6.824 1.00 32.78 85 ASP A CA 1
ATOM 653 C C . ASP A 1 85 ? 51.842 7.849 -6.195 1.00 32.78 85 ASP A C 1
ATOM 655 O O . ASP A 1 85 ? 52.345 7.540 -5.115 1.00 32.78 85 ASP A O 1
ATOM 659 N N . THR A 1 86 ? 51.038 7.033 -6.882 1.00 34.84 86 THR A N 1
ATOM 660 C CA . THR A 1 86 ? 50.563 5.678 -6.510 1.00 34.84 86 THR A CA 1
ATOM 661 C C . THR A 1 86 ? 49.180 5.590 -5.847 1.00 34.84 86 THR A C 1
ATOM 663 O O . THR A 1 86 ? 49.093 5.199 -4.694 1.00 34.84 86 THR A O 1
ATOM 666 N N . ILE A 1 87 ? 48.092 5.827 -6.601 1.00 34.19 87 ILE A N 1
ATOM 667 C CA . ILE A 1 87 ? 46.900 4.940 -6.596 1.00 34.19 87 ILE A CA 1
ATOM 668 C C . ILE A 1 87 ? 46.306 4.905 -8.018 1.00 34.19 87 ILE A C 1
ATOM 670 O O . ILE A 1 87 ? 45.315 5.555 -8.340 1.00 34.19 87 ILE A O 1
ATOM 674 N N . LEU A 1 88 ? 46.940 4.118 -8.883 1.00 35.41 88 LEU A N 1
ATOM 675 C CA . LEU A 1 88 ? 46.281 3.400 -9.972 1.00 35.41 88 LEU A CA 1
ATOM 676 C C . LEU A 1 88 ? 46.362 1.918 -9.586 1.00 35.41 88 LEU A C 1
ATOM 678 O O . LEU A 1 88 ? 47.402 1.474 -9.109 1.00 35.41 88 LEU A O 1
ATOM 682 N N . ALA A 1 89 ? 45.271 1.186 -9.817 1.00 37.75 89 ALA A N 1
ATOM 683 C CA . ALA A 1 89 ? 45.050 -0.232 -9.513 1.00 37.75 89 ALA A CA 1
ATOM 684 C C . ALA A 1 89 ? 44.588 -0.559 -8.078 1.00 37.75 89 ALA A C 1
ATOM 686 O O . ALA A 1 89 ? 45.381 -0.864 -7.198 1.00 37.75 89 ALA A O 1
ATOM 687 N N . GLN A 1 90 ? 43.264 -0.613 -7.897 1.00 33.03 90 GLN A N 1
ATOM 688 C CA . GLN A 1 90 ? 42.586 -1.820 -7.405 1.00 33.03 90 GLN A CA 1
ATOM 689 C C . GLN A 1 90 ? 41.078 -1.716 -7.674 1.00 33.03 90 GLN A C 1
ATOM 691 O O . GLN A 1 90 ? 40.303 -1.143 -6.915 1.00 33.03 90 GLN A O 1
ATOM 696 N N . THR A 1 91 ? 40.658 -2.305 -8.791 1.00 39.84 91 THR A N 1
ATOM 697 C CA . THR A 1 91 ? 39.299 -2.801 -8.989 1.00 39.84 91 THR A CA 1
ATOM 698 C C . THR A 1 91 ? 39.086 -3.976 -8.036 1.00 39.84 91 THR A C 1
ATOM 700 O O . THR A 1 91 ? 39.516 -5.095 -8.305 1.00 39.84 91 THR A O 1
ATOM 703 N N . GLN A 1 92 ? 38.429 -3.731 -6.902 1.00 32.53 92 GLN A N 1
ATOM 704 C CA . GLN A 1 92 ? 37.823 -4.798 -6.112 1.00 32.53 92 GLN A CA 1
ATOM 705 C C . GLN A 1 92 ? 36.303 -4.749 -6.254 1.00 32.53 92 GLN A C 1
ATOM 707 O O . GLN A 1 92 ? 35.648 -3.745 -5.988 1.00 32.53 92 GLN A O 1
ATOM 712 N N . SER A 1 93 ? 35.799 -5.884 -6.727 1.00 37.31 93 SER A N 1
ATOM 713 C CA . SER A 1 93 ? 34.407 -6.304 -6.836 1.00 37.31 93 SER A CA 1
ATOM 714 C C . SER A 1 93 ? 33.566 -5.928 -5.604 1.00 37.31 93 SER A C 1
ATOM 716 O O . SER A 1 93 ? 34.060 -6.057 -4.477 1.00 37.31 93 SER A O 1
ATOM 718 N N . PRO A 1 94 ? 32.294 -5.512 -5.761 1.00 36.81 94 PRO A N 1
ATOM 719 C CA . PRO A 1 94 ? 31.419 -5.297 -4.619 1.00 36.81 94 PRO A CA 1
ATOM 720 C C . PRO A 1 94 ? 31.207 -6.619 -3.869 1.00 36.81 94 PRO A C 1
ATOM 722 O O . PRO A 1 94 ? 30.707 -7.601 -4.417 1.00 36.81 94 PRO A O 1
ATOM 725 N N . ARG A 1 95 ? 31.594 -6.634 -2.587 1.00 28.97 95 ARG A N 1
ATOM 726 C CA . ARG A 1 95 ? 31.268 -7.709 -1.645 1.00 28.97 95 ARG A CA 1
ATOM 727 C C . ARG A 1 95 ? 29.749 -7.842 -1.559 1.00 28.97 95 ARG A C 1
ATOM 729 O O . ARG A 1 95 ? 29.074 -6.977 -1.007 1.00 28.97 95 ARG A O 1
ATOM 736 N N . VAL A 1 96 ? 29.236 -8.952 -2.076 1.00 31.12 96 VAL A N 1
ATOM 737 C CA . VAL A 1 96 ? 27.903 -9.460 -1.760 1.00 31.12 96 VAL A CA 1
ATOM 738 C C . VAL A 1 96 ? 27.872 -9.727 -0.256 1.00 31.12 96 VAL A C 1
ATOM 740 O O . VAL A 1 96 ? 28.622 -10.557 0.255 1.00 31.12 96 VAL A O 1
ATOM 743 N N . VAL A 1 97 ? 27.043 -8.982 0.472 1.00 31.70 97 VAL A N 1
ATOM 744 C CA . VAL A 1 97 ? 26.749 -9.265 1.877 1.00 31.70 97 VAL A CA 1
ATOM 745 C C . VAL A 1 97 ? 25.864 -10.510 1.903 1.00 31.70 97 VAL A C 1
ATOM 747 O O . VAL A 1 97 ? 24.671 -10.434 1.615 1.00 31.70 97 VAL A O 1
ATOM 750 N N . SER A 1 98 ? 26.451 -11.668 2.215 1.00 29.55 98 SER A N 1
ATOM 751 C CA . SER A 1 98 ? 25.692 -12.882 2.524 1.00 29.55 98 SER A CA 1
ATOM 752 C C . SER A 1 98 ? 24.905 -12.668 3.814 1.00 29.55 98 SER A C 1
ATOM 754 O O . SER A 1 98 ? 25.465 -12.631 4.909 1.00 29.55 98 SER A O 1
ATOM 756 N N . LEU A 1 99 ? 23.590 -12.520 3.674 1.00 33.19 99 LEU A N 1
ATOM 757 C CA . LEU A 1 99 ? 22.639 -12.620 4.773 1.00 33.19 99 LEU A CA 1
ATOM 758 C C . LEU A 1 99 ? 22.628 -14.069 5.277 1.00 33.19 99 LEU A C 1
ATOM 760 O O . LEU A 1 99 ? 22.003 -14.939 4.674 1.00 33.19 99 LEU A O 1
ATOM 764 N N . ASN A 1 100 ? 23.303 -14.317 6.399 1.00 29.39 100 ASN A N 1
ATOM 765 C CA . ASN A 1 100 ? 23.119 -15.532 7.189 1.00 29.39 100 ASN A CA 1
ATOM 766 C C . ASN A 1 100 ? 21.737 -15.479 7.856 1.00 29.39 100 ASN A C 1
ATOM 768 O O . ASN A 1 100 ? 21.588 -15.038 8.995 1.00 29.39 100 ASN A O 1
ATOM 772 N N . LEU A 1 101 ? 20.710 -15.890 7.114 1.00 34.59 101 LEU A N 1
ATOM 773 C CA . LEU A 1 101 ? 19.414 -16.253 7.677 1.00 34.59 101 LEU A CA 1
ATOM 774 C C . LEU A 1 101 ? 19.575 -17.561 8.476 1.00 34.59 101 LEU A C 1
ATOM 776 O O . LEU A 1 101 ? 20.293 -18.455 8.025 1.00 34.59 101 LEU A O 1
ATOM 780 N N . PRO A 1 102 ? 18.928 -17.701 9.648 1.00 39.53 102 PRO A N 1
ATOM 781 C CA . PRO A 1 102 ? 18.932 -18.960 10.383 1.00 39.53 102 PRO A CA 1
ATOM 782 C C . PRO A 1 102 ? 18.348 -20.085 9.510 1.00 39.53 102 PRO A C 1
ATOM 784 O O . PRO A 1 102 ? 17.419 -19.824 8.735 1.00 39.53 102 PRO A O 1
ATOM 787 N N . PRO A 1 103 ? 18.861 -21.325 9.624 1.00 31.39 103 PRO A N 1
ATOM 788 C CA . PRO A 1 103 ? 18.372 -22.450 8.843 1.00 31.39 103 PRO A CA 1
ATOM 789 C C . PRO A 1 103 ? 16.904 -22.693 9.195 1.00 31.39 103 PRO A C 1
ATOM 791 O O . PRO A 1 103 ? 16.562 -23.092 10.309 1.00 31.39 103 PRO A O 1
ATOM 794 N N . SER A 1 104 ? 16.026 -22.410 8.237 1.00 37.41 104 SER A N 1
ATOM 795 C CA . SER A 1 104 ? 14.660 -22.916 8.262 1.00 37.41 104 SER A CA 1
ATOM 796 C C . SER A 1 104 ? 14.756 -24.391 7.904 1.00 37.41 104 SER A C 1
ATOM 798 O O . SER A 1 104 ? 15.223 -24.747 6.826 1.00 37.41 104 SER A O 1
ATOM 800 N N . ALA A 1 105 ? 14.392 -25.249 8.851 1.00 39.97 105 ALA A N 1
ATOM 801 C CA . ALA A 1 105 ? 14.272 -26.678 8.635 1.00 39.97 105 ALA A CA 1
ATOM 802 C C . ALA A 1 105 ? 13.033 -26.949 7.770 1.00 39.97 105 ALA A C 1
ATOM 804 O O . ALA A 1 105 ? 11.994 -27.338 8.288 1.00 39.97 105 ALA A O 1
ATOM 805 N N . ASP A 1 106 ? 13.143 -26.706 6.467 1.00 40.56 106 ASP A N 1
ATOM 806 C CA . ASP A 1 106 ? 12.184 -27.164 5.469 1.00 40.56 106 ASP A CA 1
ATOM 807 C C . ASP A 1 106 ? 12.943 -27.987 4.423 1.00 40.56 106 ASP A C 1
ATOM 809 O O . ASP A 1 106 ? 13.909 -27.530 3.815 1.00 40.56 106 ASP A O 1
ATOM 813 N N . ASN A 1 107 ? 12.512 -29.241 4.296 1.00 45.47 107 ASN A N 1
ATOM 814 C CA . ASN A 1 107 ? 13.051 -30.272 3.419 1.00 45.47 107 ASN A CA 1
ATOM 815 C C . ASN A 1 107 ? 13.263 -29.803 1.972 1.00 45.47 107 ASN A C 1
ATOM 817 O O . ASN A 1 107 ? 12.416 -29.115 1.399 1.00 45.47 107 ASN A O 1
ATOM 821 N N . ASP A 1 108 ? 14.347 -30.313 1.381 1.00 41.56 108 ASP A N 1
ATOM 822 C CA . ASP A 1 108 ? 14.626 -30.374 -0.053 1.00 41.56 108 ASP A CA 1
ATOM 823 C C . ASP A 1 108 ? 13.381 -30.781 -0.856 1.00 41.56 108 ASP A C 1
ATOM 825 O O . ASP A 1 108 ? 13.009 -31.950 -0.964 1.00 41.56 108 ASP A O 1
ATOM 829 N N . GLY A 1 109 ? 12.734 -29.785 -1.449 1.00 40.88 109 GLY A N 1
ATOM 830 C CA . GLY A 1 109 ? 11.765 -29.948 -2.516 1.00 40.88 109 GLY A CA 1
ATOM 831 C C . GLY A 1 109 ? 12.214 -29.050 -3.650 1.00 40.88 109 GLY A C 1
ATOM 832 O O . GLY A 1 109 ? 12.119 -27.829 -3.533 1.00 40.88 109 GLY A O 1
ATOM 833 N N . GLY A 1 110 ? 12.746 -29.652 -4.718 1.00 37.88 110 GLY A N 1
ATOM 834 C CA . GLY A 1 110 ? 13.230 -28.947 -5.902 1.00 37.88 110 GLY A CA 1
ATOM 835 C C . GLY A 1 110 ? 12.257 -27.866 -6.374 1.00 37.88 110 GLY A C 1
ATOM 836 O O . GLY A 1 110 ? 11.051 -27.977 -6.155 1.00 37.88 110 GLY A O 1
ATOM 837 N N . PHE A 1 111 ? 12.795 -26.820 -7.009 1.00 45.00 111 PHE A N 1
ATOM 838 C CA . PHE A 1 111 ? 12.046 -25.702 -7.587 1.00 45.00 111 PHE A CA 1
ATOM 839 C C . PHE A 1 111 ? 10.976 -26.209 -8.568 1.00 45.00 111 PHE A C 1
ATOM 841 O O . PHE A 1 111 ? 11.183 -26.252 -9.780 1.00 45.00 111 PHE A O 1
ATOM 848 N N . ALA A 1 112 ? 9.828 -26.630 -8.037 1.00 50.75 112 ALA A N 1
ATOM 849 C CA . ALA A 1 112 ? 8.691 -27.077 -8.807 1.00 50.75 112 ALA A CA 1
ATOM 850 C C . ALA A 1 112 ? 8.271 -25.906 -9.691 1.00 50.75 112 ALA A C 1
ATOM 852 O O . ALA A 1 112 ? 8.065 -24.792 -9.197 1.00 50.75 112 ALA A O 1
ATOM 853 N N . ALA A 1 113 ? 8.199 -26.158 -10.999 1.00 52.12 113 ALA A N 1
ATOM 854 C CA . ALA A 1 113 ? 7.775 -25.172 -11.976 1.00 52.12 113 ALA A CA 1
ATOM 855 C C . ALA A 1 113 ? 6.502 -24.477 -11.474 1.00 52.12 113 ALA A C 1
ATOM 857 O O . ALA A 1 113 ? 5.522 -25.139 -11.125 1.00 52.12 113 ALA A O 1
ATOM 858 N N . SER A 1 114 ? 6.541 -23.144 -11.388 1.00 56.56 114 SER A N 1
ATOM 859 C CA . SER A 1 114 ? 5.397 -22.340 -10.962 1.00 56.56 114 SER A CA 1
ATOM 860 C C . SER A 1 114 ? 4.194 -22.715 -11.821 1.00 56.56 114 SER A C 1
ATOM 862 O O . SER A 1 114 ? 4.215 -22.507 -13.037 1.00 56.56 114 SER A O 1
ATOM 864 N N . LYS A 1 115 ? 3.149 -23.287 -11.214 1.00 70.75 115 LYS A N 1
ATOM 865 C CA . LYS A 1 115 ? 1.912 -23.576 -11.937 1.00 70.75 115 LYS A CA 1
ATOM 866 C C . LYS A 1 115 ? 1.361 -22.233 -12.403 1.00 70.75 115 LYS A C 1
ATOM 868 O O . LYS A 1 115 ? 1.103 -21.352 -11.587 1.00 70.75 115 LYS A O 1
ATOM 873 N N . LYS A 1 116 ? 1.224 -22.048 -13.718 1.00 77.31 116 LYS A N 1
ATOM 874 C CA . LYS A 1 116 ? 0.615 -20.835 -14.268 1.00 77.31 116 LYS A CA 1
ATOM 875 C C . LYS A 1 116 ? -0.814 -20.759 -13.730 1.00 77.31 116 LYS A C 1
ATOM 877 O O . LYS A 1 116 ? -1.641 -21.610 -14.058 1.00 77.31 116 LYS A O 1
ATOM 882 N N . CYS A 1 117 ? -1.074 -19.801 -12.849 1.00 86.94 117 CYS A N 1
ATOM 883 C CA . CYS A 1 117 ? -2.415 -19.584 -12.329 1.00 86.94 117 CYS A CA 1
ATOM 884 C C . CYS A 1 117 ? -3.316 -19.000 -13.415 1.00 86.94 117 CYS A C 1
ATOM 886 O O . CYS A 1 117 ? -2.850 -18.325 -14.334 1.00 86.94 117 CYS A O 1
ATOM 888 N N . ASN A 1 118 ? -4.604 -19.329 -13.340 1.00 90.25 118 ASN A N 1
ATOM 889 C CA . ASN A 1 118 ? -5.605 -18.756 -14.226 1.00 90.25 118 ASN A CA 1
ATOM 890 C C . ASN A 1 118 ? -5.995 -17.345 -13.751 1.00 90.25 118 ASN A C 1
ATOM 892 O O . ASN A 1 118 ? -5.674 -16.931 -12.635 1.00 90.25 118 ASN A O 1
ATOM 896 N N . GLU A 1 119 ? -6.721 -16.629 -14.607 1.00 89.56 119 GLU A N 1
ATOM 897 C CA . GLU A 1 119 ? -7.196 -15.271 -14.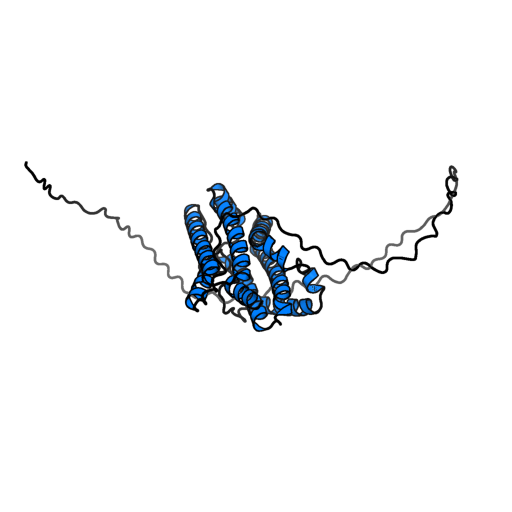326 1.00 89.56 119 GLU A CA 1
ATOM 898 C C . GLU A 1 119 ? -8.035 -15.197 -13.041 1.00 89.56 119 GLU A C 1
ATOM 900 O O . GLU A 1 119 ? -7.877 -14.269 -12.251 1.00 89.56 119 GLU A O 1
ATOM 905 N N . ASP A 1 120 ? -8.844 -16.222 -12.757 1.00 93.25 120 ASP A N 1
ATOM 906 C CA . ASP A 1 120 ? -9.683 -16.269 -11.554 1.00 93.25 120 ASP A CA 1
ATOM 907 C C . ASP A 1 120 ? -8.862 -16.160 -10.262 1.00 93.25 120 ASP A C 1
ATOM 909 O O . ASP A 1 120 ? -9.256 -15.457 -9.330 1.00 93.25 120 ASP A O 1
ATOM 913 N N . ARG A 1 121 ? -7.684 -16.799 -10.207 1.00 93.56 121 ARG A N 1
ATOM 914 C CA . ARG A 1 121 ? -6.784 -16.703 -9.045 1.00 93.56 121 ARG A CA 1
ATOM 915 C C . ARG A 1 121 ? -6.156 -15.317 -8.912 1.00 93.56 121 ARG A C 1
ATOM 917 O O . ARG A 1 121 ? -5.938 -14.867 -7.787 1.00 93.56 121 ARG A O 1
ATOM 924 N N . HIS A 1 122 ? -5.893 -14.624 -10.022 1.00 91.00 122 HIS A N 1
ATOM 925 C CA . HIS A 1 122 ? -5.444 -13.228 -9.993 1.00 91.00 122 HIS A CA 1
ATOM 926 C C . HIS A 1 122 ? -6.544 -12.302 -9.458 1.00 91.00 122 HIS A C 1
ATOM 928 O O . HIS A 1 122 ? -6.274 -11.477 -8.584 1.00 91.00 122 HIS A O 1
ATOM 934 N N . VAL A 1 123 ? -7.789 -12.492 -9.909 1.00 92.25 123 VAL A N 1
ATOM 935 C CA . VAL A 1 123 ? -8.964 -11.738 -9.439 1.00 92.25 123 VAL A CA 1
ATOM 936 C C . VAL A 1 123 ? -9.238 -11.988 -7.953 1.00 92.25 123 VAL A C 1
ATOM 938 O O . VAL A 1 123 ? -9.523 -11.049 -7.207 1.00 92.25 123 VAL A O 1
ATOM 941 N N . GLU A 1 124 ? -9.131 -13.237 -7.495 1.00 94.62 124 GLU A N 1
ATOM 942 C CA . GLU A 1 124 ? -9.285 -13.588 -6.081 1.00 94.62 124 GLU A CA 1
ATOM 943 C C . GLU A 1 124 ? -8.215 -12.918 -5.214 1.00 94.62 124 GLU A C 1
ATOM 945 O O . GLU A 1 124 ? -8.543 -12.311 -4.193 1.00 94.62 124 GLU A O 1
ATOM 950 N N . MET A 1 125 ? -6.948 -12.964 -5.637 1.00 93.62 125 MET A N 1
ATOM 951 C CA . MET A 1 125 ? -5.861 -12.295 -4.925 1.00 93.62 125 MET A CA 1
ATOM 952 C C . MET A 1 125 ? -6.074 -10.780 -4.858 1.00 93.62 125 MET A C 1
ATOM 954 O O . MET A 1 125 ? -5.912 -10.206 -3.782 1.00 93.62 125 MET A O 1
ATOM 958 N N . ASP A 1 126 ? -6.487 -10.143 -5.957 1.00 92.00 126 ASP A N 1
ATOM 959 C CA . ASP A 1 126 ? -6.750 -8.700 -5.999 1.00 92.00 126 ASP A CA 1
ATOM 960 C C . ASP A 1 126 ? -7.881 -8.312 -5.032 1.00 92.00 126 ASP A C 1
ATOM 962 O O . ASP A 1 126 ? -7.779 -7.322 -4.304 1.00 92.00 126 ASP A O 1
ATOM 966 N N . LYS A 1 127 ? -8.921 -9.153 -4.930 1.00 92.75 127 LYS A N 1
ATOM 967 C CA . LYS A 1 127 ? -9.981 -9.007 -3.924 1.00 92.75 127 LYS A CA 1
ATOM 968 C C . LYS A 1 127 ? -9.426 -9.136 -2.502 1.00 92.75 127 LYS A C 1
ATOM 970 O O . LYS A 1 127 ? -9.678 -8.259 -1.680 1.00 92.75 127 LYS A O 1
ATOM 975 N N . CYS A 1 128 ? -8.644 -10.174 -2.210 1.00 94.50 128 CYS A N 1
ATOM 976 C CA . CYS A 1 128 ? -8.033 -10.361 -0.890 1.00 94.50 128 CYS A CA 1
ATOM 977 C C . CYS A 1 128 ? -7.126 -9.186 -0.496 1.00 94.50 128 CYS A C 1
ATOM 979 O O . CYS A 1 128 ? -7.175 -8.717 0.639 1.00 94.50 128 CYS A O 1
ATOM 981 N N . ALA A 1 129 ? -6.337 -8.680 -1.442 1.00 93.44 129 ALA A N 1
ATOM 982 C CA . ALA A 1 129 ? -5.469 -7.525 -1.262 1.00 93.44 129 ALA A CA 1
ATOM 983 C C . ALA A 1 129 ? -6.253 -6.232 -1.021 1.00 93.44 129 ALA A C 1
ATOM 985 O O . ALA A 1 129 ? -5.879 -5.460 -0.141 1.00 93.44 129 ALA A O 1
ATOM 986 N N . SER A 1 130 ? -7.363 -6.013 -1.734 1.00 91.50 130 SER A N 1
ATOM 987 C CA . SER A 1 130 ? -8.220 -4.844 -1.497 1.00 91.50 130 SER A CA 1
ATOM 988 C C . SER A 1 130 ? -8.792 -4.812 -0.073 1.00 91.50 130 SER A C 1
ATOM 990 O O . SER A 1 130 ? -8.951 -3.737 0.496 1.00 91.50 130 SER A O 1
ATOM 992 N N . SER A 1 131 ? -8.991 -5.983 0.543 1.00 91.62 131 SER A N 1
ATOM 993 C CA . SER A 1 131 ? -9.476 -6.131 1.919 1.00 91.62 131 SER A CA 1
ATOM 994 C C . SER A 1 131 ? -8.377 -6.075 3.000 1.00 91.62 131 SER A C 1
ATOM 996 O O . SER A 1 131 ? -8.682 -6.302 4.170 1.00 91.62 131 SER A O 1
ATOM 998 N N . LEU A 1 132 ? -7.104 -5.800 2.665 1.00 86.94 132 LEU A N 1
ATOM 999 C CA . LEU A 1 132 ? -5.993 -5.692 3.638 1.00 86.94 132 LEU A CA 1
ATOM 1000 C C . LEU A 1 132 ? -5.923 -4.354 4.396 1.00 86.94 132 LEU A C 1
ATOM 1002 O O . LEU A 1 132 ? -4.881 -3.950 4.914 1.00 86.94 132 LEU A O 1
ATOM 1006 N N . GLY A 1 133 ? -7.042 -3.660 4.514 1.00 79.31 133 GLY A N 1
ATOM 1007 C CA . GLY A 1 133 ? -7.131 -2.419 5.258 1.00 79.31 133 GLY A CA 1
ATOM 1008 C C . GLY A 1 133 ? -8.192 -1.519 4.667 1.00 79.31 133 GLY A C 1
ATOM 1009 O O . GLY A 1 133 ? -8.990 -1.926 3.829 1.00 79.31 133 GLY A O 1
ATOM 1010 N N . PHE A 1 134 ? -8.168 -0.271 5.105 1.00 80.50 134 PHE A N 1
ATOM 1011 C CA . PHE A 1 134 ? -9.188 0.707 4.760 1.00 80.50 134 PHE A CA 1
ATOM 1012 C C . PHE A 1 134 ? -8.881 1.496 3.484 1.00 80.50 134 PHE A C 1
ATOM 1014 O O . PHE A 1 134 ? -9.625 2.395 3.138 1.00 80.50 134 PHE A O 1
ATOM 1021 N N . LEU A 1 135 ? -7.763 1.226 2.804 1.00 75.94 135 LEU A N 1
ATOM 1022 C CA . LEU A 1 135 ? -7.332 2.033 1.658 1.00 75.94 135 LEU A CA 1
ATOM 1023 C C . LEU A 1 135 ? -7.885 1.536 0.314 1.00 75.94 135 LEU A C 1
ATOM 1025 O O . LEU A 1 135 ? -8.053 2.343 -0.594 1.00 75.94 135 LEU A O 1
ATOM 1029 N N . GLY A 1 136 ? -8.138 0.231 0.164 1.00 76.00 136 GLY A N 1
ATOM 1030 C CA . GLY A 1 136 ? -8.554 -0.375 -1.112 1.00 76.00 136 GLY A CA 1
ATOM 1031 C C . GLY A 1 136 ? -10.037 -0.744 -1.198 1.00 76.00 136 GLY A C 1
ATOM 1032 O O . GLY A 1 136 ? -10.597 -0.792 -2.293 1.00 76.00 136 GLY A O 1
ATOM 1033 N N . ASP A 1 137 ? -10.684 -0.995 -0.061 1.00 88.12 137 ASP A N 1
ATOM 1034 C CA . ASP A 1 137 ? -12.083 -1.411 -0.003 1.00 88.12 137 ASP A CA 1
ATOM 1035 C C . ASP A 1 137 ? -12.982 -0.237 0.391 1.00 88.12 137 ASP A C 1
ATOM 1037 O O . ASP A 1 137 ? -13.052 0.147 1.552 1.00 88.12 137 ASP A O 1
ATOM 1041 N N . ARG A 1 138 ? -13.732 0.310 -0.571 1.00 89.31 138 ARG A N 1
ATOM 1042 C CA . ARG A 1 138 ? -14.718 1.375 -0.305 1.00 89.31 138 ARG A CA 1
ATOM 1043 C C . ARG A 1 138 ? -15.909 0.923 0.537 1.00 89.31 138 ARG A C 1
ATOM 1045 O O . ARG A 1 138 ? -16.644 1.769 1.035 1.00 89.31 138 ARG A O 1
ATOM 1052 N N . GLY A 1 139 ? -16.118 -0.386 0.671 1.00 89.25 139 GLY A N 1
ATOM 1053 C CA . GLY A 1 139 ? -17.068 -0.968 1.614 1.00 89.25 139 GLY A CA 1
ATOM 1054 C C . GLY A 1 139 ? -16.515 -1.072 3.035 1.00 89.25 139 GLY A C 1
ATOM 1055 O O . GLY A 1 139 ? -17.236 -1.518 3.927 1.00 89.25 139 GLY A O 1
ATOM 1056 N N . PHE A 1 140 ? -15.259 -0.676 3.261 1.00 89.75 140 PHE A N 1
ATOM 1057 C CA . PHE A 1 140 ? -14.650 -0.696 4.577 1.00 89.75 140 PHE A CA 1
ATOM 1058 C C . PHE A 1 140 ? -15.378 0.244 5.539 1.00 89.75 140 PHE A C 1
ATOM 1060 O O . PHE A 1 140 ? -15.612 1.419 5.257 1.00 89.75 140 PHE A O 1
ATOM 1067 N N . ILE A 1 141 ? -15.677 -0.279 6.724 1.00 88.19 141 ILE A N 1
ATOM 1068 C CA . ILE A 1 141 ? -16.258 0.480 7.823 1.00 88.19 141 ILE A CA 1
ATOM 1069 C C . ILE A 1 141 ? -15.228 0.508 8.944 1.00 88.19 141 ILE A C 1
ATOM 1071 O O . ILE A 1 141 ? -14.839 -0.547 9.447 1.00 88.19 141 ILE A O 1
ATOM 1075 N N . MET A 1 142 ? -14.813 1.714 9.345 1.00 91.19 142 MET A N 1
ATOM 1076 C CA . MET A 1 142 ? -13.893 1.886 10.467 1.00 91.19 142 MET A CA 1
ATOM 1077 C C . MET A 1 142 ? -14.523 1.315 11.747 1.00 91.19 142 MET A C 1
ATOM 1079 O O . MET A 1 142 ? -15.628 1.740 12.108 1.00 91.19 142 MET A O 1
ATOM 1083 N N . PRO A 1 143 ? -13.865 0.359 12.428 1.00 93.56 143 PRO A N 1
ATOM 1084 C CA . PRO A 1 143 ? -14.377 -0.204 13.667 1.00 93.56 143 PRO A CA 1
ATOM 1085 C C . PRO A 1 143 ? -14.547 0.865 14.746 1.00 93.56 143 PRO A C 1
ATOM 1087 O O . PRO A 1 143 ? -13.667 1.693 14.957 1.00 93.56 143 PRO A O 1
ATOM 1090 N N . LYS A 1 144 ? -15.689 0.830 15.435 1.00 93.62 144 LYS A N 1
ATOM 1091 C CA . LYS A 1 144 ? -16.051 1.773 16.509 1.00 93.62 144 LYS A CA 1
ATOM 1092 C C . LYS A 1 144 ? -16.063 1.140 17.898 1.00 93.62 144 LYS A C 1
ATOM 1094 O O . LYS A 1 144 ? -16.342 1.814 18.881 1.00 93.62 144 LYS A O 1
ATOM 1099 N N . ASN A 1 145 ? -15.881 -0.175 17.974 1.00 96.19 145 ASN A N 1
ATOM 1100 C CA . ASN A 1 145 ? -15.862 -0.931 19.219 1.00 96.19 145 ASN A CA 1
ATOM 1101 C C . ASN A 1 145 ? -15.112 -2.254 19.035 1.00 96.19 145 ASN A C 1
ATOM 1103 O O . ASN A 1 145 ? -14.911 -2.722 17.912 1.00 96.19 145 ASN A O 1
ATOM 1107 N N . ILE A 1 146 ? -14.778 -2.896 20.154 1.00 97.06 146 ILE A N 1
ATOM 1108 C CA . ILE A 1 146 ? -14.028 -4.158 20.200 1.00 97.06 146 ILE A CA 1
ATOM 1109 C C . ILE A 1 146 ? -14.678 -5.271 19.366 1.00 97.06 146 ILE A C 1
ATOM 1111 O O . ILE A 1 146 ? -13.975 -6.016 18.686 1.00 97.06 146 ILE A O 1
ATOM 1115 N N . SER A 1 147 ? -16.011 -5.372 19.338 1.00 97.25 147 SER A N 1
ATOM 1116 C CA . SER A 1 147 ? -16.692 -6.395 18.532 1.00 97.25 147 SER A CA 1
ATOM 1117 C C . SER A 1 147 ? -16.475 -6.185 17.032 1.00 97.25 147 SER A C 1
ATOM 1119 O O . SER A 1 147 ? -16.186 -7.143 16.315 1.00 97.25 147 SER A O 1
ATOM 1121 N N . GLN A 1 148 ? -16.594 -4.948 16.544 1.00 96.00 148 GLN A N 1
ATOM 1122 C CA . GLN A 1 148 ? -16.282 -4.617 15.149 1.00 96.00 148 GLN A CA 1
ATOM 1123 C C . GLN A 1 148 ? -14.793 -4.819 14.858 1.00 96.00 148 GLN A C 1
ATOM 1125 O O . GLN A 1 148 ? -14.425 -5.286 13.780 1.00 96.00 148 GLN A O 1
ATOM 1130 N N . MET A 1 149 ? -13.946 -4.544 15.846 1.00 96.00 149 MET A N 1
ATOM 1131 C CA . MET A 1 149 ? -12.503 -4.695 15.745 1.00 96.00 149 MET A CA 1
ATOM 1132 C C . MET A 1 149 ? -12.082 -6.167 15.621 1.00 96.00 149 MET A C 1
ATOM 1134 O O . MET A 1 149 ? -11.246 -6.510 14.787 1.00 96.00 149 MET A O 1
ATOM 1138 N N . ASN A 1 150 ? -12.750 -7.072 16.340 1.00 96.81 150 ASN A N 1
ATOM 1139 C CA . ASN A 1 150 ? -12.575 -8.518 16.191 1.00 96.81 150 ASN A CA 1
ATOM 1140 C C . ASN A 1 150 ? -12.966 -9.005 14.782 1.00 96.81 150 ASN A C 1
ATOM 1142 O O . ASN A 1 150 ? -12.251 -9.816 14.187 1.00 96.81 150 ASN A O 1
ATOM 1146 N N . ASN A 1 151 ? -14.053 -8.475 14.209 1.00 96.06 151 ASN A N 1
ATOM 1147 C CA . ASN A 1 151 ? -14.457 -8.793 12.833 1.00 96.06 151 ASN A CA 1
ATOM 1148 C C . ASN A 1 151 ? -13.425 -8.303 11.806 1.00 96.06 151 ASN A C 1
ATOM 1150 O O . ASN A 1 151 ? -13.086 -9.028 10.862 1.00 96.06 151 ASN A O 1
ATOM 1154 N N . PHE A 1 152 ? -12.885 -7.099 12.006 1.00 94.56 152 PHE A N 1
ATOM 1155 C CA . PHE A 1 152 ? -11.805 -6.567 11.182 1.00 94.56 152 PHE A CA 1
ATOM 1156 C C . PHE A 1 152 ? -10.543 -7.440 11.260 1.00 94.56 152 PHE A C 1
ATOM 1158 O O . PHE A 1 152 ? -10.035 -7.874 10.226 1.00 94.56 152 PHE A O 1
ATOM 1165 N N . CYS A 1 153 ? -10.097 -7.805 12.464 1.00 96.19 153 CYS A N 1
ATOM 1166 C CA . CYS A 1 153 ? -8.962 -8.710 12.684 1.00 96.19 153 CYS A CA 1
ATOM 1167 C C . CYS A 1 153 ? -9.147 -10.085 12.014 1.00 96.19 153 CYS A C 1
ATOM 1169 O O . CYS A 1 153 ? -8.217 -10.632 11.408 1.00 96.19 153 CYS A O 1
ATOM 1171 N N . GLY A 1 154 ? -10.362 -10.641 12.067 1.00 96.12 154 GLY A N 1
ATOM 1172 C CA . GLY A 1 154 ? -10.705 -11.881 11.369 1.00 96.12 154 GLY A CA 1
ATOM 1173 C C . GLY A 1 154 ? -10.629 -11.743 9.845 1.00 96.12 154 GLY A C 1
ATOM 1174 O O . GLY A 1 154 ? -10.138 -12.648 9.165 1.00 96.12 154 GLY A O 1
ATOM 1175 N N . THR A 1 155 ? -11.061 -10.601 9.306 1.00 94.94 155 THR A N 1
ATOM 1176 C CA . THR A 1 155 ? -10.979 -10.290 7.869 1.00 94.94 155 THR A CA 1
ATOM 1177 C C . THR A 1 155 ? -9.529 -10.172 7.414 1.00 94.94 155 THR A C 1
ATOM 1179 O O . THR A 1 155 ? -9.137 -10.854 6.469 1.00 94.94 155 THR A O 1
ATOM 1182 N N . LEU A 1 156 ? -8.700 -9.414 8.137 1.00 94.06 156 LEU A N 1
ATOM 1183 C CA . LEU A 1 156 ? -7.271 -9.279 7.845 1.00 94.06 156 LEU A CA 1
ATOM 1184 C C . LEU A 1 156 ? -6.559 -10.634 7.822 1.00 94.06 156 LEU A C 1
ATOM 1186 O O . LEU A 1 156 ? -5.812 -10.935 6.892 1.00 94.06 156 LEU A O 1
ATOM 1190 N N . THR A 1 157 ? -6.834 -11.489 8.809 1.00 95.81 157 THR A N 1
ATOM 1191 C CA . THR A 1 157 ? -6.233 -12.826 8.898 1.00 95.81 157 THR A CA 1
ATOM 1192 C C . THR A 1 157 ? -6.578 -13.683 7.677 1.00 95.81 157 THR A C 1
ATOM 1194 O O . THR A 1 157 ? -5.696 -14.329 7.100 1.00 95.81 157 THR A O 1
ATOM 1197 N N . LYS A 1 158 ? -7.849 -13.672 7.249 1.00 96.38 158 LYS A N 1
ATOM 1198 C CA . LYS A 1 158 ? -8.312 -14.381 6.044 1.00 96.38 158 LYS A CA 1
ATOM 1199 C C . LYS A 1 158 ? -7.644 -13.828 4.782 1.00 96.38 158 LYS A C 1
ATOM 1201 O O . LYS A 1 158 ? -7.116 -14.611 3.993 1.00 96.38 158 LYS A O 1
ATOM 1206 N N . SER A 1 159 ? -7.595 -12.506 4.629 1.00 95.44 159 SER A N 1
ATOM 1207 C CA . SER A 1 159 ? -6.979 -11.825 3.484 1.00 95.44 159 SER A CA 1
ATOM 1208 C C . SER A 1 159 ? -5.480 -12.116 3.363 1.00 95.44 159 SER A C 1
ATOM 1210 O O . SER A 1 159 ? -5.008 -12.499 2.293 1.00 95.44 159 SER A O 1
ATOM 1212 N N . LEU A 1 160 ? -4.726 -12.043 4.466 1.00 95.06 160 LEU A N 1
ATOM 1213 C CA . LEU A 1 160 ? -3.298 -12.384 4.477 1.00 95.06 160 LEU A CA 1
ATOM 1214 C C . LEU A 1 160 ? -3.067 -13.850 4.116 1.00 95.06 160 LEU A C 1
ATOM 1216 O O . LEU A 1 160 ? -2.148 -14.163 3.363 1.00 95.06 160 LEU A O 1
ATOM 1220 N N . LYS A 1 161 ? -3.889 -14.768 4.642 1.00 96.81 161 LYS A N 1
ATOM 1221 C CA . LYS A 1 161 ? -3.790 -16.195 4.307 1.00 96.81 161 LYS A CA 1
ATOM 1222 C C . LYS A 1 161 ? -4.065 -16.439 2.820 1.00 96.81 161 LYS A C 1
ATOM 1224 O O . LYS A 1 161 ? -3.322 -17.189 2.196 1.00 96.81 161 LYS A O 1
ATOM 1229 N N . CYS A 1 162 ? -5.073 -15.774 2.257 1.00 97.12 162 CYS A N 1
ATOM 1230 C CA . CYS A 1 162 ? -5.379 -15.824 0.829 1.00 97.12 162 CYS A CA 1
ATOM 1231 C C . CYS A 1 162 ? -4.177 -15.389 -0.028 1.00 97.12 162 CYS A C 1
ATOM 1233 O O . CYS A 1 162 ? -3.748 -16.132 -0.911 1.00 97.12 162 CYS A O 1
ATOM 1235 N N . ILE A 1 163 ? -3.557 -14.249 0.296 1.00 95.69 163 ILE A N 1
ATOM 1236 C CA . ILE A 1 163 ? -2.381 -13.735 -0.428 1.00 95.69 163 ILE A CA 1
ATOM 1237 C C . ILE A 1 163 ? -1.181 -14.676 -0.303 1.00 95.69 163 ILE A C 1
ATOM 1239 O O . ILE A 1 163 ? -0.491 -14.923 -1.290 1.00 95.69 163 ILE A O 1
ATOM 1243 N N . GLN A 1 164 ? -0.941 -15.253 0.879 1.00 96.06 164 GLN A N 1
ATOM 1244 C CA . GLN A 1 164 ? 0.138 -16.231 1.051 1.00 96.06 164 GLN A CA 1
ATOM 1245 C C . GLN A 1 164 ? -0.072 -17.492 0.217 1.00 96.06 164 GLN A C 1
ATOM 1247 O O . GLN A 1 164 ? 0.890 -18.007 -0.350 1.00 96.06 164 GLN A O 1
ATOM 1252 N N . ASN A 1 165 ? -1.301 -18.005 0.155 1.00 96.25 165 ASN A N 1
ATOM 1253 C CA . ASN A 1 165 ? -1.612 -19.183 -0.651 1.00 96.25 165 ASN A CA 1
ATOM 1254 C C . ASN A 1 165 ? -1.394 -18.888 -2.136 1.00 96.25 165 ASN A C 1
ATOM 1256 O O . ASN A 1 165 ? -0.671 -19.624 -2.800 1.00 96.25 165 ASN A O 1
ATOM 1260 N N . TYR A 1 166 ? -1.897 -17.748 -2.616 1.00 95.50 166 TYR A N 1
ATOM 1261 C CA . TYR A 1 166 ? -1.628 -17.282 -3.973 1.00 95.50 166 TYR A CA 1
ATOM 1262 C C . TYR A 1 166 ? -0.120 -17.177 -4.258 1.00 95.50 166 TYR A C 1
ATOM 1264 O O . TYR A 1 166 ? 0.349 -17.686 -5.272 1.00 95.50 166 TYR A O 1
ATOM 1272 N N . ALA A 1 167 ? 0.667 -16.584 -3.354 1.00 95.31 167 ALA A N 1
ATOM 1273 C CA . ALA A 1 167 ? 2.113 -16.464 -3.537 1.00 95.31 167 ALA A CA 1
ATOM 1274 C C . ALA A 1 167 ? 2.793 -17.836 -3.711 1.00 95.31 167 ALA A C 1
ATOM 1276 O O . ALA A 1 167 ? 3.632 -18.005 -4.595 1.00 95.31 167 ALA A O 1
ATOM 1277 N N . ARG A 1 168 ? 2.419 -18.825 -2.887 1.00 95.19 168 ARG A N 1
ATOM 1278 C CA . ARG A 1 168 ? 2.978 -20.187 -2.937 1.00 95.19 168 ARG A CA 1
ATOM 1279 C C . ARG A 1 168 ? 2.567 -20.954 -4.190 1.00 95.19 168 ARG A C 1
ATOM 1281 O O . ARG A 1 168 ? 3.370 -21.716 -4.715 1.00 95.19 168 ARG A O 1
ATOM 1288 N N . GLU A 1 169 ? 1.332 -20.774 -4.641 1.00 93.88 169 GLU A N 1
ATOM 1289 C CA . GLU A 1 169 ? 0.756 -21.542 -5.746 1.00 93.88 169 GLU A CA 1
ATOM 1290 C C . GLU A 1 169 ? 1.087 -20.948 -7.120 1.00 93.88 169 GLU A C 1
ATOM 1292 O O . GLU A 1 169 ? 1.314 -21.699 -8.066 1.00 93.88 169 GLU A O 1
ATOM 1297 N N . CYS A 1 170 ? 1.115 -19.615 -7.226 1.00 93.44 170 CYS A N 1
ATOM 1298 C CA . CYS A 1 170 ? 1.062 -18.907 -8.507 1.00 93.44 170 CYS A CA 1
ATOM 1299 C C . CYS A 1 170 ? 2.351 -18.189 -8.908 1.00 93.44 170 CYS A C 1
ATOM 1301 O O . CYS A 1 170 ? 2.506 -17.853 -10.082 1.00 93.44 170 CYS A O 1
ATOM 1303 N N . LEU A 1 171 ? 3.238 -17.883 -7.956 1.00 92.56 171 LEU A N 1
ATOM 1304 C CA . LEU A 1 171 ? 4.420 -17.058 -8.219 1.00 92.56 171 LEU A CA 1
ATOM 1305 C C . LEU A 1 171 ? 5.693 -17.888 -8.313 1.00 92.56 171 LEU A C 1
ATOM 1307 O O . LEU A 1 171 ? 5.867 -18.845 -7.559 1.00 92.56 171 LEU A O 1
ATOM 1311 N N . SER A 1 172 ? 6.612 -17.474 -9.185 1.00 91.81 172 SER A N 1
ATOM 1312 C CA . SER A 1 172 ? 7.977 -18.002 -9.254 1.00 91.81 172 SER A CA 1
ATOM 1313 C C . SER A 1 172 ? 8.809 -17.561 -8.041 1.00 91.81 172 SER A C 1
ATOM 1315 O O . SER A 1 172 ? 8.370 -16.738 -7.238 1.00 91.81 172 SER A O 1
ATOM 1317 N N . SER A 1 173 ? 10.011 -18.120 -7.884 1.00 92.19 173 SER A N 1
ATOM 1318 C CA . SER A 1 173 ? 10.832 -18.007 -6.670 1.00 92.19 173 SER A CA 1
ATOM 1319 C C . SER A 1 173 ? 11.006 -16.575 -6.154 1.00 92.19 173 SER A C 1
ATOM 1321 O O . SER A 1 173 ? 10.719 -16.314 -4.986 1.00 92.19 173 SER A O 1
ATOM 1323 N N . PHE A 1 174 ? 11.429 -15.641 -7.012 1.00 90.88 174 PHE A N 1
ATOM 1324 C CA . PHE A 1 174 ? 11.725 -14.273 -6.585 1.00 90.88 174 PHE A CA 1
ATOM 1325 C C . PHE A 1 174 ? 10.459 -13.462 -6.228 1.00 90.88 174 PHE A C 1
ATOM 1327 O O . PHE A 1 174 ? 10.352 -13.025 -5.078 1.00 90.88 174 PHE A O 1
ATOM 1334 N N . PRO A 1 175 ? 9.437 -13.331 -7.102 1.00 91.88 175 PRO A N 1
ATOM 1335 C CA . PRO A 1 175 ? 8.183 -12.658 -6.749 1.00 91.88 175 PRO A CA 1
ATOM 1336 C C . PRO A 1 175 ? 7.464 -13.301 -5.555 1.00 91.88 175 PRO A C 1
ATOM 1338 O O . PRO A 1 175 ? 6.891 -12.595 -4.721 1.00 91.88 175 PRO A O 1
ATOM 1341 N N . ARG A 1 176 ? 7.533 -14.636 -5.427 1.00 94.56 176 ARG A N 1
ATOM 1342 C CA . ARG A 1 176 ? 7.020 -15.378 -4.266 1.00 94.56 176 ARG A CA 1
ATOM 1343 C C . ARG A 1 176 ? 7.708 -14.934 -2.984 1.00 94.56 176 ARG A C 1
ATOM 1345 O O . ARG A 1 176 ? 7.017 -14.621 -2.018 1.00 94.56 176 ARG A O 1
ATOM 1352 N N . GLN A 1 177 ? 9.039 -14.906 -2.964 1.00 93.31 177 GLN A N 1
ATOM 1353 C CA . GLN A 1 177 ? 9.803 -14.512 -1.783 1.00 93.31 177 GLN A CA 1
ATOM 1354 C C . GLN A 1 177 ? 9.484 -13.073 -1.378 1.00 93.31 177 GLN A C 1
ATOM 1356 O O . GLN A 1 177 ? 9.196 -12.816 -0.211 1.00 93.31 177 GLN A O 1
ATOM 1361 N N . VAL A 1 178 ? 9.454 -12.152 -2.343 1.00 92.38 178 VAL A N 1
ATOM 1362 C CA . VAL A 1 178 ? 9.112 -10.749 -2.094 1.00 92.38 178 VAL A CA 1
ATOM 1363 C C . VAL A 1 178 ? 7.713 -10.620 -1.479 1.00 92.38 178 VAL A C 1
ATOM 1365 O O . VAL A 1 178 ? 7.554 -9.994 -0.427 1.00 92.38 178 VAL A O 1
ATOM 1368 N N . LEU A 1 179 ? 6.696 -11.242 -2.086 1.00 92.94 179 LEU A N 1
ATOM 1369 C CA . LEU A 1 179 ? 5.321 -11.149 -1.592 1.00 92.94 179 LEU A CA 1
ATOM 1370 C C . LEU A 1 179 ? 5.151 -11.826 -0.224 1.00 92.94 179 LEU A C 1
ATOM 1372 O O . LEU A 1 179 ? 4.442 -11.301 0.640 1.00 92.94 179 LEU A O 1
ATOM 1376 N N . LEU A 1 180 ? 5.818 -12.960 0.013 1.00 94.38 180 LEU A N 1
ATOM 1377 C CA . LEU A 1 180 ? 5.801 -13.631 1.314 1.00 94.38 180 LEU A CA 1
ATOM 1378 C C . LEU A 1 180 ? 6.446 -12.775 2.409 1.00 94.38 180 LEU A C 1
ATOM 1380 O O . LEU A 1 180 ? 5.900 -12.724 3.512 1.00 94.38 180 LEU A O 1
ATOM 1384 N N . THR A 1 181 ? 7.540 -12.068 2.111 1.00 93.25 181 THR A N 1
ATOM 1385 C CA . THR A 1 181 ? 8.191 -11.142 3.050 1.00 93.25 181 THR A CA 1
ATOM 1386 C C . THR A 1 181 ? 7.254 -10.005 3.445 1.00 93.25 181 THR A C 1
ATOM 1388 O O . THR A 1 181 ? 6.995 -9.823 4.635 1.00 93.25 181 THR A O 1
ATOM 1391 N N . VAL A 1 182 ? 6.656 -9.308 2.472 1.00 92.19 182 VAL A N 1
ATOM 1392 C CA . VAL A 1 182 ? 5.688 -8.228 2.753 1.00 92.19 182 VAL A CA 1
ATOM 1393 C C . VAL A 1 182 ? 4.501 -8.756 3.556 1.00 92.19 182 VAL A C 1
ATOM 1395 O O . VAL A 1 182 ? 4.093 -8.157 4.547 1.00 92.19 182 VAL A O 1
ATOM 1398 N N . THR A 1 183 ? 3.974 -9.926 3.188 1.00 93.94 183 THR A N 1
ATOM 1399 C CA . THR A 1 183 ? 2.819 -10.512 3.882 1.00 93.94 183 THR A CA 1
ATOM 1400 C C . THR A 1 183 ? 3.161 -10.945 5.310 1.00 93.94 183 THR A C 1
ATOM 1402 O O . THR A 1 183 ? 2.318 -10.862 6.205 1.00 93.94 183 THR A O 1
ATOM 1405 N N . ARG A 1 184 ? 4.394 -11.403 5.558 1.00 94.69 184 ARG A N 1
ATOM 1406 C CA . ARG A 1 184 ? 4.896 -11.720 6.902 1.00 94.69 184 ARG A CA 1
ATOM 1407 C C . ARG A 1 184 ? 5.014 -10.457 7.757 1.00 94.69 184 ARG A C 1
ATOM 1409 O O . ARG A 1 184 ? 4.586 -10.484 8.909 1.00 94.69 184 ARG A O 1
ATOM 1416 N N . ASN A 1 185 ? 5.545 -9.373 7.194 1.00 92.94 185 ASN A N 1
ATOM 1417 C CA . ASN A 1 185 ? 5.702 -8.098 7.896 1.00 92.94 185 ASN A CA 1
ATOM 1418 C C . ASN A 1 185 ? 4.335 -7.489 8.227 1.00 92.94 185 ASN A C 1
ATOM 1420 O O . ASN A 1 185 ? 4.085 -7.152 9.383 1.00 92.94 185 ASN A O 1
ATOM 1424 N N . GLY A 1 186 ? 3.409 -7.507 7.263 1.00 92.62 186 GLY A N 1
ATOM 1425 C CA . GLY A 1 186 ? 2.007 -7.176 7.500 1.00 92.62 186 GLY A CA 1
ATOM 1426 C C . GLY A 1 186 ? 1.425 -8.020 8.634 1.00 92.62 186 GLY A C 1
ATOM 1427 O O . GLY A 1 186 ? 0.948 -7.477 9.623 1.00 92.62 186 GLY A O 1
ATOM 1428 N N . ARG A 1 187 ? 1.535 -9.357 8.575 1.00 94.88 187 ARG A N 1
ATOM 1429 C CA . ARG A 1 187 ? 1.043 -10.245 9.649 1.00 94.88 187 ARG A CA 1
ATOM 1430 C C . ARG A 1 187 ? 1.598 -9.880 11.024 1.00 94.88 187 ARG A C 1
ATOM 1432 O O . ARG A 1 187 ? 0.829 -9.882 11.978 1.00 94.88 187 ARG A O 1
ATOM 1439 N N . LYS A 1 188 ? 2.895 -9.585 11.144 1.00 94.75 188 LYS A N 1
ATOM 1440 C CA . LYS A 1 188 ? 3.496 -9.167 12.420 1.00 94.75 188 LYS A CA 1
ATOM 1441 C C . LYS A 1 188 ? 2.790 -7.925 12.969 1.00 94.75 188 LYS A C 1
ATOM 1443 O O . LYS A 1 188 ? 2.408 -7.920 14.134 1.00 94.75 188 LYS A O 1
ATOM 1448 N N . GLN A 1 189 ? 2.565 -6.928 12.119 1.00 91.88 189 GLN A N 1
ATOM 1449 C CA . GLN A 1 189 ? 1.873 -5.704 12.498 1.00 91.88 189 GLN A CA 1
ATOM 1450 C C . GLN A 1 189 ? 0.410 -5.944 12.885 1.00 91.88 189 GLN A C 1
ATOM 1452 O O . GLN A 1 189 ? -0.041 -5.473 13.927 1.00 91.88 189 GLN A O 1
ATOM 1457 N N . TYR A 1 190 ? -0.335 -6.711 12.089 1.00 92.00 190 TYR A N 1
ATOM 1458 C CA . TYR A 1 190 ? -1.731 -7.004 12.410 1.00 92.00 190 TYR A CA 1
ATOM 1459 C C . TYR A 1 190 ? -1.863 -7.852 13.678 1.00 92.00 190 TYR A C 1
ATOM 1461 O O . TYR A 1 190 ? -2.788 -7.636 14.451 1.00 92.00 190 TYR A O 1
ATOM 1469 N N . ASN A 1 191 ? -0.927 -8.768 13.939 1.00 95.12 191 ASN A N 1
ATOM 1470 C CA . ASN A 1 191 ? -0.903 -9.527 15.187 1.00 95.12 191 ASN A CA 1
ATOM 1471 C C . ASN A 1 191 ? -0.705 -8.614 16.402 1.00 95.12 191 ASN A C 1
ATOM 1473 O O . ASN A 1 191 ? -1.331 -8.859 17.424 1.00 95.12 191 ASN A O 1
ATOM 1477 N N . GLN A 1 192 ? 0.128 -7.573 16.295 1.00 94.69 192 GLN A N 1
ATOM 1478 C CA . GLN A 1 192 ? 0.293 -6.577 17.360 1.00 94.69 192 GLN A CA 1
ATOM 1479 C C . GLN A 1 192 ? -0.997 -5.777 17.570 1.00 94.69 192 GLN A C 1
ATOM 1481 O O . GLN A 1 192 ? -1.488 -5.684 18.687 1.00 94.69 192 GLN A O 1
ATOM 1486 N N . LEU A 1 193 ? -1.592 -5.281 16.485 1.00 94.12 193 LEU A N 1
ATOM 1487 C CA . LEU A 1 193 ? -2.854 -4.535 16.509 1.00 94.12 193 LEU A CA 1
ATOM 1488 C C . LEU A 1 193 ? -4.018 -5.356 17.093 1.00 94.12 193 LEU A C 1
ATOM 1490 O O . LEU A 1 193 ? -4.856 -4.823 17.813 1.00 94.12 193 LEU A O 1
ATOM 1494 N N . CYS A 1 194 ? -4.069 -6.656 16.800 1.00 96.62 194 CYS A N 1
ATOM 1495 C CA . CYS A 1 194 ? -5.147 -7.560 17.205 1.00 96.62 194 CYS A CA 1
ATOM 1496 C C . CYS A 1 194 ? -4.851 -8.362 18.486 1.00 96.62 194 CYS A C 1
ATOM 1498 O O . CYS A 1 194 ? -5.638 -9.249 18.819 1.00 96.62 194 CYS A O 1
ATOM 1500 N N . ALA A 1 195 ? -3.740 -8.094 19.182 1.00 96.81 195 ALA A N 1
ATOM 1501 C CA . ALA A 1 195 ? -3.253 -8.931 20.283 1.00 96.81 195 ALA A CA 1
ATOM 1502 C C . ALA A 1 195 ? -4.190 -8.943 21.499 1.00 96.81 195 ALA A C 1
ATOM 1504 O O . ALA A 1 195 ? -4.483 -10.000 22.054 1.00 96.81 195 ALA A O 1
ATOM 1505 N N . ASN A 1 196 ? -4.644 -7.766 21.919 1.00 97.75 196 ASN A N 1
ATOM 1506 C CA . ASN A 1 196 ? -5.482 -7.563 23.096 1.00 97.75 196 ASN A CA 1
ATOM 1507 C C . ASN A 1 196 ? -6.398 -6.350 22.883 1.00 97.75 196 ASN A C 1
ATOM 1509 O O . ASN A 1 196 ? -6.331 -5.684 21.847 1.00 97.75 196 ASN A O 1
ATOM 1513 N N . ASP A 1 197 ? -7.296 -6.099 23.831 1.00 97.94 197 ASP A N 1
ATOM 1514 C CA . ASP A 1 197 ? -8.287 -5.032 23.691 1.00 97.94 197 ASP A CA 1
ATOM 1515 C C . ASP A 1 197 ? -7.673 -3.630 23.824 1.00 97.94 197 ASP A C 1
ATOM 1517 O O . ASP A 1 197 ? -8.146 -2.718 23.150 1.00 97.94 197 ASP A O 1
ATOM 1521 N N . ASP A 1 198 ? -6.562 -3.473 24.552 1.00 97.75 198 ASP A N 1
ATOM 1522 C CA . ASP A 1 198 ? -5.839 -2.197 24.658 1.00 97.75 198 ASP A CA 1
ATOM 1523 C C . ASP A 1 198 ? -5.238 -1.776 23.308 1.00 97.75 198 ASP A C 1
ATOM 1525 O O . ASP A 1 198 ? -5.437 -0.649 22.865 1.00 97.75 198 ASP A O 1
ATOM 1529 N N . SER A 1 199 ? -4.570 -2.690 22.591 1.00 96.25 199 SER A N 1
ATOM 1530 C CA . SER A 1 199 ? -4.018 -2.412 21.253 1.00 96.25 199 SER A CA 1
ATOM 1531 C C . SER A 1 199 ? -5.110 -2.121 20.219 1.00 96.25 199 SER A C 1
ATOM 1533 O O . SER A 1 199 ? -4.937 -1.278 19.335 1.00 96.25 199 SER A O 1
ATOM 1535 N N . LYS A 1 200 ? -6.262 -2.790 20.339 1.00 96.75 200 LYS A N 1
ATOM 1536 C CA . LYS A 1 200 ? -7.442 -2.515 19.509 1.00 96.75 200 LYS A CA 1
ATOM 1537 C C . LYS A 1 200 ? -8.015 -1.130 19.802 1.00 96.75 200 LYS A C 1
ATOM 1539 O O . LYS A 1 200 ? -8.388 -0.427 18.865 1.00 96.75 200 LYS A O 1
ATOM 1544 N N . GLN A 1 201 ? -8.090 -0.748 21.076 1.00 96.94 201 GLN A N 1
ATOM 1545 C CA . GLN A 1 201 ? -8.563 0.569 21.488 1.00 96.94 201 GLN A CA 1
ATOM 1546 C C . GLN A 1 201 ? -7.609 1.663 21.012 1.00 96.94 201 GLN A C 1
ATOM 1548 O O . GLN A 1 201 ? -8.053 2.609 20.372 1.00 96.94 201 GLN A O 1
ATOM 1553 N N . GLU A 1 202 ? -6.301 1.474 21.189 1.00 95.06 202 GLU A N 1
ATOM 1554 C CA . GLU A 1 202 ? -5.274 2.397 20.703 1.00 95.06 202 GLU A CA 1
ATOM 1555 C C . GLU A 1 202 ? -5.381 2.629 19.186 1.00 95.06 202 GLU A C 1
ATOM 1557 O O . GLU A 1 202 ? -5.273 3.763 18.717 1.00 95.06 202 GLU A O 1
ATOM 1562 N N . PHE A 1 203 ? -5.634 1.573 18.402 1.00 94.38 203 PHE A N 1
ATOM 1563 C CA . PHE A 1 203 ? -5.883 1.695 16.964 1.00 94.38 203 PHE A CA 1
ATOM 1564 C C . PHE A 1 203 ? -7.107 2.574 16.661 1.00 94.38 203 PHE A C 1
ATOM 1566 O O . PHE A 1 203 ? -7.023 3.474 15.822 1.00 94.38 203 PHE A O 1
ATOM 1573 N N . MET A 1 204 ? -8.233 2.332 17.340 1.00 94.94 204 MET A N 1
ATOM 1574 C CA . MET A 1 204 ? -9.460 3.114 17.146 1.00 94.94 204 MET A CA 1
ATOM 1575 C C . MET A 1 204 ? -9.261 4.580 17.555 1.00 94.94 204 MET A C 1
ATOM 1577 O O . MET A 1 204 ? -9.661 5.481 16.816 1.00 94.94 204 MET A O 1
ATOM 1581 N N . ASP A 1 205 ? -8.569 4.832 18.666 1.00 94.62 205 ASP A N 1
ATOM 1582 C CA . ASP A 1 205 ? -8.286 6.178 19.168 1.00 94.62 205 ASP A CA 1
ATOM 1583 C C . ASP A 1 205 ? -7.394 6.955 18.190 1.00 94.62 205 ASP A C 1
ATOM 1585 O O . ASP A 1 205 ? -7.709 8.083 17.798 1.00 94.62 205 ASP A O 1
ATOM 1589 N N .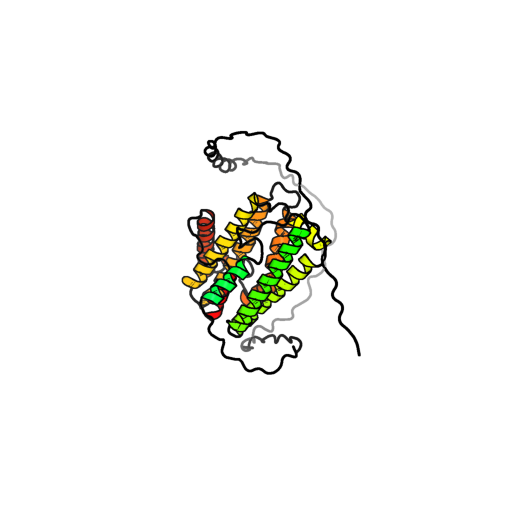 LYS A 1 206 ? -6.311 6.333 17.701 1.00 94.56 206 LYS A N 1
ATOM 1590 C CA . LYS A 1 206 ? -5.395 6.957 16.732 1.00 94.56 206 LYS A CA 1
ATOM 1591 C C . LYS A 1 206 ? -6.047 7.238 15.384 1.00 94.56 206 LYS A C 1
ATOM 1593 O O . LYS A 1 206 ? -5.615 8.165 14.704 1.00 94.56 206 LYS A O 1
ATOM 1598 N N . LEU A 1 207 ? -7.058 6.469 14.981 1.00 93.25 207 LEU A N 1
ATOM 1599 C CA . LEU A 1 207 ? -7.729 6.620 13.685 1.00 93.25 207 LEU A CA 1
ATOM 1600 C C . LEU A 1 207 ? -9.127 7.240 13.777 1.00 93.25 207 LEU A C 1
ATOM 1602 O O . LEU A 1 207 ? -9.839 7.272 12.776 1.00 93.25 207 LEU A O 1
ATOM 1606 N N . THR A 1 208 ? -9.517 7.781 14.933 1.00 92.00 208 THR A N 1
ATOM 1607 C CA . THR A 1 208 ? -10.865 8.338 15.144 1.00 92.00 208 THR A CA 1
ATOM 1608 C C . THR A 1 208 ? -11.219 9.433 14.130 1.00 92.00 208 THR A C 1
ATOM 1610 O O . THR A 1 208 ? -12.373 9.539 13.721 1.00 92.00 208 THR A O 1
ATOM 1613 N N . CYS A 1 209 ? -10.240 10.213 13.655 1.00 92.25 209 CYS A N 1
ATOM 1614 C CA . CYS A 1 209 ? -10.486 11.259 12.659 1.00 92.25 209 CYS A CA 1
ATOM 1615 C C . CYS A 1 209 ? -10.813 10.726 11.252 1.00 92.25 209 CYS A C 1
ATOM 1617 O O . CYS A 1 209 ? -11.326 11.470 10.415 1.00 92.25 209 CYS A O 1
ATOM 1619 N N . LEU A 1 210 ? -10.566 9.439 10.987 1.00 91.81 210 LEU A N 1
ATOM 1620 C CA . LEU A 1 210 ? -10.851 8.760 9.719 1.00 91.81 210 LEU A CA 1
ATOM 1621 C C . LEU A 1 210 ? -12.257 8.154 9.708 1.00 91.81 210 LEU A C 1
ATOM 1623 O O . LEU A 1 210 ? -12.467 7.005 9.310 1.00 91.81 210 LEU A O 1
ATOM 1627 N N . ALA A 1 211 ? -13.227 8.939 10.167 1.00 85.44 211 ALA A N 1
ATOM 1628 C CA . ALA A 1 211 ? -14.637 8.620 10.031 1.00 85.44 211 ALA A CA 1
ATOM 1629 C C . ALA A 1 211 ? -15.018 8.447 8.539 1.00 85.44 211 ALA A C 1
ATOM 1631 O O . ALA A 1 211 ? -14.289 8.921 7.661 1.00 85.44 211 ALA A O 1
ATOM 1632 N N . PRO A 1 212 ? -16.130 7.758 8.213 1.00 85.38 212 PRO A N 1
ATOM 1633 C CA . PRO A 1 212 ? -16.502 7.445 6.828 1.00 85.38 212 PRO A CA 1
ATOM 1634 C C . PRO A 1 212 ? -16.472 8.639 5.856 1.00 85.38 212 PRO A C 1
ATOM 1636 O O . PRO A 1 212 ? -16.068 8.487 4.707 1.00 85.38 212 PRO A O 1
ATOM 1639 N N . GLU A 1 213 ? -16.839 9.833 6.320 1.00 85.88 213 GLU A N 1
ATOM 1640 C CA . GLU A 1 213 ? -16.810 11.093 5.566 1.00 85.88 213 GLU A CA 1
ATOM 1641 C C . GLU A 1 213 ? -15.401 11.552 5.142 1.00 85.88 213 GLU A C 1
ATOM 1643 O O . GLU A 1 213 ? -15.252 12.259 4.143 1.00 85.88 213 GLU A O 1
ATOM 1648 N N . ASN A 1 214 ? -14.380 11.118 5.880 1.00 89.25 214 ASN A N 1
ATOM 1649 C CA . ASN A 1 214 ? -12.970 11.470 5.716 1.00 89.25 214 ASN A CA 1
ATOM 1650 C C . ASN A 1 214 ? -12.150 10.346 5.063 1.00 89.25 214 ASN A C 1
ATOM 1652 O O . ASN A 1 214 ? -10.984 10.529 4.705 1.00 89.25 214 ASN A O 1
ATOM 1656 N N . LEU A 1 215 ? -12.745 9.160 4.921 1.00 91.38 215 LEU A N 1
ATOM 1657 C CA . LEU A 1 215 ? -12.065 7.984 4.395 1.00 91.38 215 LEU A CA 1
ATOM 1658 C C . LEU A 1 215 ? -11.896 8.040 2.872 1.00 91.38 215 LEU A C 1
ATOM 1660 O O . LEU A 1 215 ? -10.909 7.542 2.333 1.00 91.38 215 LEU A O 1
ATOM 1664 N N . GLU A 1 216 ? -12.824 8.687 2.162 1.00 92.56 216 GLU A N 1
ATOM 1665 C CA . GLU A 1 216 ? -12.787 8.757 0.697 1.00 92.56 216 GLU A CA 1
ATOM 1666 C C . GLU A 1 216 ? -11.547 9.493 0.175 1.00 92.56 216 GLU A C 1
ATOM 1668 O O . GLU A 1 216 ? -11.016 9.138 -0.875 1.00 92.56 216 GLU A O 1
ATOM 1673 N N . GLN A 1 217 ? -11.029 10.479 0.905 1.00 92.75 217 GLN A N 1
ATOM 1674 C CA . GLN A 1 217 ? -9.800 11.175 0.536 1.00 92.75 217 GLN A CA 1
ATOM 1675 C C . GLN A 1 217 ? -8.598 10.218 0.583 1.00 92.75 217 GLN A C 1
ATOM 1677 O O . GLN A 1 217 ? -7.737 10.276 -0.293 1.00 92.75 217 GLN A O 1
ATOM 1682 N N . LEU A 1 218 ? -8.570 9.282 1.538 1.00 93.06 218 LEU A N 1
ATOM 1683 C CA . LEU A 1 218 ? -7.538 8.245 1.613 1.00 93.06 218 LEU A CA 1
ATOM 1684 C C . LEU A 1 218 ? -7.726 7.157 0.550 1.00 93.06 218 LEU A C 1
ATOM 1686 O O . LEU A 1 218 ? -6.737 6.711 -0.037 1.00 93.06 218 LEU A O 1
ATOM 1690 N N . HIS A 1 219 ? -8.969 6.788 0.221 1.00 93.75 219 HIS A N 1
ATOM 1691 C CA . HIS A 1 219 ? -9.241 5.935 -0.943 1.00 93.75 219 HIS A CA 1
ATOM 1692 C C . HIS A 1 219 ? -8.716 6.572 -2.234 1.00 93.75 219 HIS A C 1
ATOM 1694 O O . HIS A 1 219 ? -8.128 5.889 -3.067 1.00 93.75 219 HIS A O 1
ATOM 1700 N N . GLN A 1 220 ? -8.857 7.890 -2.395 1.00 94.38 220 GLN A N 1
ATOM 1701 C CA . GLN A 1 220 ? -8.320 8.599 -3.558 1.00 94.38 220 GLN A CA 1
ATOM 1702 C C . GLN A 1 220 ? -6.786 8.586 -3.604 1.00 94.38 220 GLN A C 1
ATOM 1704 O O . GLN A 1 220 ? -6.222 8.514 -4.699 1.00 94.38 220 GLN A O 1
ATOM 1709 N N . CYS A 1 221 ? -6.100 8.612 -2.455 1.00 94.88 221 CYS A N 1
ATOM 1710 C CA . CYS A 1 221 ? -4.650 8.399 -2.401 1.00 94.88 221 CYS A CA 1
ATOM 1711 C C . CYS A 1 221 ? -4.271 7.005 -2.909 1.00 94.88 221 CYS A C 1
ATOM 1713 O O . CYS A 1 221 ? -3.331 6.856 -3.695 1.00 94.88 221 CYS A O 1
ATOM 1715 N N . MET A 1 222 ? -5.017 5.978 -2.490 1.00 95.12 222 MET A N 1
ATOM 1716 C CA . MET A 1 222 ? -4.794 4.607 -2.943 1.00 95.12 222 MET A CA 1
ATOM 1717 C C . MET A 1 222 ? -5.086 4.448 -4.436 1.00 95.12 222 MET A C 1
ATOM 1719 O O . MET A 1 222 ? -4.235 3.935 -5.158 1.00 95.12 222 MET A O 1
ATOM 1723 N N . ASP A 1 223 ? -6.211 4.965 -4.934 1.00 95.69 223 ASP A N 1
ATOM 1724 C CA . ASP A 1 223 ? -6.518 4.964 -6.367 1.00 95.69 223 ASP A CA 1
ATOM 1725 C C . ASP A 1 223 ? -5.406 5.662 -7.165 1.00 95.69 223 ASP A C 1
ATOM 1727 O O . ASP A 1 223 ? -4.975 5.175 -8.211 1.00 95.69 223 ASP A O 1
ATOM 1731 N N . GLY A 1 224 ? -4.907 6.800 -6.670 1.00 96.75 224 GLY A N 1
ATOM 1732 C CA . GLY A 1 224 ? -3.785 7.515 -7.275 1.00 96.75 224 GLY A CA 1
ATOM 1733 C C . GLY A 1 224 ? -2.525 6.652 -7.343 1.00 96.75 224 GLY A C 1
ATOM 1734 O O . GLY A 1 224 ? -1.823 6.658 -8.352 1.00 96.75 224 GLY A O 1
ATOM 1735 N N . SER A 1 225 ? -2.231 5.877 -6.300 1.00 96.50 225 SER A N 1
ATOM 1736 C CA . SER A 1 225 ? -1.122 4.911 -6.288 1.00 96.50 225 SER A CA 1
ATOM 1737 C C . SER A 1 225 ? -1.325 3.764 -7.268 1.00 96.50 225 SER A C 1
ATOM 1739 O O . SER A 1 225 ? -0.399 3.445 -8.013 1.00 96.50 225 SER A O 1
ATOM 1741 N N . ILE A 1 226 ? -2.525 3.180 -7.314 1.00 96.12 226 ILE A N 1
ATOM 1742 C CA . ILE A 1 226 ? -2.856 2.082 -8.230 1.00 96.12 226 ILE A CA 1
ATOM 1743 C C . ILE A 1 226 ? -2.716 2.560 -9.678 1.00 96.12 226 ILE A C 1
ATOM 1745 O O . ILE A 1 226 ? -1.992 1.936 -10.450 1.00 96.12 226 ILE A O 1
ATOM 1749 N N . ALA A 1 227 ? -3.281 3.719 -10.033 1.00 97.62 227 ALA A N 1
ATOM 1750 C CA . ALA A 1 227 ? -3.143 4.295 -11.374 1.00 97.62 227 ALA A CA 1
ATOM 1751 C C . ALA A 1 227 ? -1.674 4.527 -11.776 1.00 97.62 227 ALA A C 1
ATOM 1753 O O . ALA A 1 227 ? -1.292 4.319 -12.928 1.00 97.62 227 ALA A O 1
ATOM 1754 N N . ARG A 1 228 ? -0.818 4.939 -10.833 1.00 98.06 228 ARG A N 1
ATOM 1755 C CA . ARG A 1 228 ? 0.617 5.111 -11.098 1.00 98.06 228 ARG A CA 1
ATOM 1756 C C . ARG A 1 228 ? 1.327 3.777 -11.301 1.00 98.06 228 ARG A C 1
ATOM 1758 O O . ARG A 1 228 ? 2.159 3.679 -12.195 1.00 98.06 228 ARG A O 1
ATOM 1765 N N . PHE A 1 229 ? 0.994 2.746 -10.528 1.00 97.06 229 PHE A N 1
ATOM 1766 C CA . PHE A 1 229 ? 1.549 1.403 -10.729 1.00 97.06 229 PHE A CA 1
ATOM 1767 C C . PHE A 1 229 ? 1.096 0.803 -12.066 1.00 97.06 229 PHE A C 1
ATOM 1769 O O . PHE A 1 229 ? 1.907 0.194 -12.760 1.00 97.06 229 PHE A O 1
ATOM 1776 N N . GLU A 1 230 ? -0.150 1.044 -12.484 1.00 97.00 230 GLU A N 1
ATOM 1777 C CA . GLU A 1 230 ? -0.626 0.681 -13.823 1.00 97.00 230 GLU A CA 1
ATOM 1778 C C . GLU A 1 230 ? 0.169 1.393 -14.910 1.00 97.00 230 GLU A C 1
ATOM 1780 O O . GLU A 1 230 ? 0.559 0.774 -15.900 1.00 97.00 230 GLU A O 1
ATOM 1785 N N . TYR A 1 231 ? 0.436 2.688 -14.733 1.00 98.06 231 TYR A N 1
ATOM 1786 C CA . TYR A 1 231 ? 1.278 3.427 -15.663 1.00 98.06 231 TYR A CA 1
ATOM 1787 C C . TYR A 1 231 ? 2.680 2.817 -15.741 1.00 98.06 231 TYR A C 1
ATOM 1789 O O . TYR A 1 231 ? 3.166 2.572 -16.842 1.00 98.06 231 TYR A O 1
ATOM 1797 N N . VAL A 1 232 ? 3.311 2.503 -14.605 1.00 97.56 232 VAL A N 1
ATOM 1798 C CA . VAL A 1 232 ? 4.640 1.871 -14.592 1.00 97.56 232 VAL A CA 1
ATOM 1799 C C . VAL A 1 232 ? 4.629 0.526 -15.314 1.00 97.56 232 VAL A C 1
ATOM 1801 O O . VAL A 1 232 ? 5.469 0.296 -16.181 1.00 97.56 232 VAL A O 1
ATOM 1804 N N . ALA A 1 233 ? 3.654 -0.334 -15.015 1.00 96.00 233 ALA A N 1
ATOM 1805 C CA . ALA A 1 233 ? 3.536 -1.645 -15.644 1.00 96.00 233 ALA A CA 1
ATOM 1806 C C . ALA A 1 233 ? 3.367 -1.558 -17.172 1.00 96.00 233 ALA A C 1
ATOM 1808 O O . ALA A 1 233 ? 3.905 -2.392 -17.897 1.00 96.00 233 ALA A O 1
ATOM 1809 N N . ASN A 1 234 ? 2.646 -0.546 -17.668 1.00 96.44 234 ASN A N 1
ATOM 1810 C CA . ASN A 1 234 ? 2.250 -0.470 -19.076 1.00 96.44 234 ASN A CA 1
ATOM 1811 C C . ASN A 1 234 ? 3.093 0.481 -19.939 1.00 96.44 234 ASN A C 1
ATOM 1813 O O . ASN A 1 234 ? 3.089 0.343 -21.160 1.00 96.44 234 ASN A O 1
ATOM 1817 N N . ARG A 1 235 ? 3.739 1.492 -19.348 1.00 97.31 235 ARG A N 1
ATOM 1818 C CA . ARG A 1 235 ? 4.334 2.625 -20.085 1.00 97.31 235 ARG A CA 1
ATOM 1819 C C . ARG A 1 235 ? 5.798 2.889 -19.763 1.00 97.31 235 ARG A C 1
ATOM 1821 O O . ARG A 1 235 ? 6.448 3.585 -20.533 1.00 97.31 235 ARG A O 1
ATOM 1828 N N . VAL A 1 236 ? 6.317 2.365 -18.655 1.00 97.12 236 VAL A N 1
ATOM 1829 C CA . VAL A 1 236 ? 7.722 2.553 -18.276 1.00 97.12 236 VAL A CA 1
ATOM 1830 C C . VAL A 1 236 ? 8.550 1.368 -18.770 1.00 97.12 236 VAL A C 1
ATOM 1832 O O . VAL A 1 236 ? 8.154 0.209 -18.603 1.00 97.12 236 VAL A O 1
ATOM 1835 N N . GLU A 1 237 ? 9.700 1.677 -19.373 1.00 96.56 237 GLU A N 1
ATOM 1836 C CA . GLU A 1 237 ? 10.713 0.702 -19.793 1.00 96.56 237 GLU A CA 1
ATOM 1837 C C . GLU A 1 237 ? 11.094 -0.223 -18.633 1.00 96.56 237 GLU A C 1
ATOM 1839 O O . GLU A 1 237 ? 11.266 0.250 -17.507 1.00 96.56 237 GLU A O 1
ATOM 1844 N N . THR A 1 238 ? 11.249 -1.523 -18.904 1.00 94.88 238 THR A N 1
ATOM 1845 C CA . THR A 1 238 ? 11.476 -2.560 -17.883 1.00 94.88 238 THR A CA 1
ATOM 1846 C C . THR A 1 238 ? 12.595 -2.192 -16.905 1.00 94.88 238 THR A C 1
ATOM 1848 O O . THR A 1 238 ? 12.365 -2.209 -15.695 1.00 94.88 238 THR A O 1
ATOM 1851 N N . ASP A 1 239 ? 13.737 -1.724 -17.411 1.00 94.88 239 ASP A N 1
ATOM 1852 C CA . ASP A 1 239 ? 14.913 -1.351 -16.609 1.00 94.88 239 ASP A CA 1
ATOM 1853 C C . ASP A 1 239 ? 14.650 -0.193 -15.632 1.00 94.88 239 ASP A C 1
ATOM 1855 O O . ASP A 1 239 ? 15.317 -0.060 -14.607 1.00 94.88 239 ASP A O 1
ATOM 1859 N N . ASN A 1 240 ? 13.644 0.641 -15.914 1.00 96.19 240 ASN A N 1
ATOM 1860 C CA . ASN A 1 240 ? 13.276 1.788 -15.089 1.00 96.19 240 ASN A CA 1
ATOM 1861 C C . ASN A 1 240 ? 12.087 1.500 -14.156 1.00 96.19 240 ASN A C 1
ATOM 1863 O O . ASN A 1 240 ? 11.766 2.340 -13.311 1.00 96.19 240 ASN A O 1
ATOM 1867 N N . ARG A 1 241 ? 11.421 0.339 -14.264 1.00 96.06 241 ARG A N 1
ATOM 1868 C CA . ARG A 1 241 ? 10.183 0.051 -13.512 1.00 96.06 241 ARG A CA 1
ATOM 1869 C C . ARG A 1 241 ? 10.383 0.035 -12.002 1.00 96.06 241 ARG A C 1
ATOM 1871 O O . ARG A 1 241 ? 9.553 0.596 -11.291 1.00 96.06 241 ARG A O 1
ATOM 1878 N N . ILE A 1 242 ? 11.474 -0.553 -11.503 1.00 94.81 242 ILE A N 1
ATOM 1879 C CA . ILE A 1 242 ? 11.753 -0.583 -10.056 1.00 94.81 242 ILE A CA 1
ATOM 1880 C C . ILE A 1 242 ? 11.970 0.835 -9.523 1.00 94.81 242 ILE A C 1
ATOM 1882 O O . ILE A 1 242 ? 11.307 1.235 -8.569 1.00 94.81 242 ILE A O 1
ATOM 1886 N N . SER A 1 243 ? 12.817 1.635 -10.180 1.00 96.62 243 SER A N 1
ATOM 1887 C CA . SER A 1 243 ? 13.040 3.036 -9.789 1.00 96.62 243 SER A CA 1
ATOM 1888 C C . SER A 1 243 ? 11.742 3.851 -9.827 1.00 96.62 243 SER A C 1
ATOM 1890 O O . SER A 1 243 ? 11.445 4.601 -8.898 1.00 96.62 243 SER A O 1
ATOM 1892 N N . ALA A 1 244 ? 10.921 3.644 -10.857 1.00 97.50 244 ALA A N 1
ATOM 1893 C CA . ALA A 1 244 ? 9.639 4.314 -11.010 1.00 97.50 244 ALA A CA 1
ATOM 1894 C C . ALA A 1 244 ? 8.624 3.920 -9.916 1.00 97.50 244 ALA A C 1
ATOM 1896 O O . ALA A 1 244 ? 7.959 4.794 -9.357 1.00 97.50 244 ALA A O 1
ATOM 1897 N N . ILE A 1 245 ? 8.536 2.634 -9.550 1.00 96.38 245 ILE A N 1
ATOM 1898 C CA . ILE A 1 245 ? 7.725 2.163 -8.411 1.00 96.38 245 ILE A CA 1
ATOM 1899 C C . ILE A 1 245 ? 8.190 2.809 -7.113 1.00 96.38 245 ILE A C 1
ATOM 1901 O O . ILE A 1 245 ? 7.357 3.297 -6.353 1.00 96.38 245 ILE A O 1
ATOM 1905 N N . CYS A 1 246 ? 9.499 2.851 -6.870 1.00 97.12 246 CYS A N 1
ATOM 1906 C CA . CYS A 1 246 ? 10.061 3.462 -5.672 1.00 97.12 246 CYS A CA 1
ATOM 1907 C C . CYS A 1 246 ? 9.665 4.934 -5.555 1.00 97.12 246 CYS A C 1
ATOM 1909 O O . CYS A 1 246 ? 9.157 5.358 -4.518 1.00 97.12 246 CYS A O 1
ATOM 1911 N N . CYS A 1 247 ? 9.768 5.698 -6.642 1.00 98.06 247 CYS A N 1
ATOM 1912 C CA . CYS A 1 247 ? 9.333 7.092 -6.652 1.00 98.06 247 CYS A CA 1
ATOM 1913 C C . CYS A 1 247 ? 7.816 7.255 -6.508 1.00 98.06 247 CYS A C 1
ATOM 1915 O O . CYS A 1 247 ? 7.351 8.158 -5.808 1.00 98.06 247 CYS A O 1
ATOM 1917 N N . SER A 1 248 ? 7.028 6.356 -7.100 1.00 97.50 248 SER A N 1
ATOM 1918 C CA . SER A 1 248 ? 5.582 6.317 -6.877 1.00 97.50 248 SER A CA 1
ATOM 1919 C C . SER A 1 248 ? 5.244 6.038 -5.404 1.00 97.50 248 SER A C 1
ATOM 1921 O O . SER A 1 248 ? 4.386 6.707 -4.824 1.00 97.50 248 SER A O 1
ATOM 1923 N N . TYR A 1 249 ? 5.960 5.125 -4.752 1.00 96.19 249 TYR A N 1
ATOM 1924 C CA . TYR A 1 249 ? 5.793 4.836 -3.331 1.00 96.19 249 TYR A CA 1
ATOM 1925 C C . TYR A 1 249 ? 6.105 6.058 -2.449 1.00 96.19 249 TYR A C 1
ATOM 1927 O O . TYR A 1 249 ? 5.318 6.370 -1.556 1.00 96.19 249 TYR A O 1
ATOM 1935 N N . GLN A 1 250 ? 7.161 6.827 -2.741 1.00 96.25 250 GLN A N 1
ATOM 1936 C CA . GLN A 1 250 ? 7.446 8.057 -1.982 1.00 96.25 250 GLN A CA 1
ATOM 1937 C C . GLN A 1 250 ? 6.333 9.102 -2.114 1.00 96.25 250 GLN A C 1
ATOM 1939 O O . GLN A 1 250 ? 5.917 9.705 -1.125 1.00 96.25 250 GLN A O 1
ATOM 1944 N N . ILE A 1 251 ? 5.788 9.274 -3.321 1.00 96.38 251 ILE A N 1
ATOM 1945 C CA . ILE A 1 251 ? 4.631 10.152 -3.535 1.00 96.38 251 ILE A CA 1
ATOM 1946 C C . ILE A 1 251 ? 3.404 9.630 -2.774 1.00 96.38 251 ILE A C 1
ATOM 1948 O O . ILE A 1 251 ? 2.672 10.431 -2.211 1.00 96.38 251 ILE A O 1
ATOM 1952 N N . PHE A 1 252 ? 3.170 8.312 -2.730 1.00 95.50 252 PHE A N 1
ATOM 1953 C CA . PHE A 1 252 ? 2.064 7.731 -1.960 1.00 95.50 252 PHE A CA 1
ATOM 1954 C C . PHE A 1 252 ? 2.180 8.038 -0.465 1.00 95.50 252 PHE A C 1
ATOM 1956 O O . PHE A 1 252 ? 1.206 8.487 0.133 1.00 95.50 252 PHE A O 1
ATOM 1963 N N . LYS A 1 253 ? 3.368 7.857 0.123 1.00 95.00 253 LYS A N 1
ATOM 1964 C CA . LYS A 1 253 ? 3.610 8.194 1.531 1.00 95.00 253 LYS A CA 1
ATOM 1965 C C . LYS A 1 253 ? 3.286 9.657 1.825 1.00 95.00 253 LYS A C 1
ATOM 1967 O O . LYS A 1 253 ? 2.567 9.939 2.780 1.00 95.00 253 LYS A O 1
ATOM 1972 N N . ARG A 1 254 ? 3.783 10.567 0.981 1.00 95.12 254 ARG A N 1
ATOM 1973 C CA . ARG A 1 254 ? 3.511 12.000 1.122 1.00 95.12 254 ARG A CA 1
ATOM 1974 C C . ARG A 1 254 ? 2.024 12.310 0.965 1.00 95.12 254 ARG A C 1
ATOM 1976 O O . ARG A 1 254 ? 1.479 13.057 1.763 1.00 95.12 254 ARG A O 1
ATOM 1983 N N . ASP A 1 255 ? 1.365 11.707 -0.021 1.00 95.31 255 ASP A N 1
ATOM 1984 C CA . ASP A 1 255 ? -0.054 11.935 -0.293 1.00 95.31 255 ASP A CA 1
ATOM 1985 C C . ASP A 1 255 ? -0.950 11.494 0.873 1.00 95.31 255 ASP A C 1
ATOM 1987 O O . ASP A 1 255 ? -1.883 12.208 1.236 1.00 95.31 255 ASP A O 1
ATOM 1991 N N . ILE A 1 256 ? -0.636 10.357 1.507 1.00 94.81 256 ILE A N 1
ATOM 1992 C CA . ILE A 1 256 ? -1.312 9.914 2.734 1.00 94.81 256 ILE A CA 1
ATOM 1993 C C . ILE A 1 256 ? -1.093 10.925 3.857 1.00 94.81 256 ILE A C 1
ATOM 1995 O O . ILE A 1 256 ? -2.065 11.353 4.472 1.00 94.81 256 ILE A O 1
ATOM 1999 N N . GLN A 1 257 ? 0.152 11.337 4.102 1.00 95.31 257 GLN A N 1
ATOM 2000 C CA . GLN A 1 257 ? 0.466 12.296 5.159 1.00 95.31 257 GLN A CA 1
ATOM 2001 C C . GLN A 1 257 ? -0.269 13.631 4.958 1.00 95.31 257 GLN A C 1
ATOM 2003 O O . GLN A 1 257 ? -1.025 14.043 5.836 1.00 95.31 257 GLN A O 1
ATOM 2008 N N . GLU A 1 258 ? -0.129 14.258 3.786 1.00 95.38 258 GLU A N 1
ATOM 2009 C CA . GLU A 1 258 ? -0.796 15.522 3.442 1.00 95.38 258 GLU A CA 1
ATOM 2010 C C . GLU A 1 258 ? -2.324 15.402 3.553 1.00 95.38 258 GLU A C 1
ATOM 2012 O O . GLU A 1 258 ? -3.010 16.319 4.013 1.00 95.38 258 GLU A O 1
ATOM 2017 N N . THR A 1 259 ? -2.880 14.259 3.141 1.00 95.12 259 THR A N 1
ATOM 2018 C CA . THR A 1 259 ? -4.321 14.013 3.208 1.00 95.12 259 THR A CA 1
ATOM 2019 C C . THR A 1 259 ? -4.806 13.885 4.645 1.00 95.12 259 THR A C 1
ATOM 2021 O O . THR A 1 259 ? -5.838 14.471 4.971 1.00 95.12 259 THR A O 1
ATOM 2024 N N . VAL A 1 260 ? -4.079 13.179 5.513 1.00 95.38 260 VAL A N 1
ATOM 2025 C CA . VAL A 1 260 ? -4.423 13.065 6.938 1.00 95.38 260 VAL A CA 1
ATOM 2026 C C . VAL A 1 260 ? -4.309 14.419 7.625 1.00 95.38 260 VAL A C 1
ATOM 2028 O O . VAL A 1 260 ? -5.260 14.841 8.274 1.00 95.38 260 VAL A O 1
ATOM 2031 N N . GLU A 1 261 ? -3.198 15.134 7.439 1.00 95.38 261 GLU A N 1
ATOM 2032 C CA . GLU A 1 261 ? -2.975 16.456 8.040 1.00 95.38 261 GLU A CA 1
ATOM 2033 C C . GLU A 1 261 ? -4.083 17.444 7.663 1.00 95.38 261 GLU A C 1
ATOM 2035 O O . GLU A 1 261 ? -4.614 18.161 8.511 1.00 95.38 261 GLU A O 1
ATOM 2040 N N . LYS A 1 262 ? -4.496 17.435 6.392 1.00 95.56 262 LYS A N 1
ATOM 2041 C CA . LYS A 1 262 ? -5.587 18.277 5.903 1.00 95.56 262 LYS A CA 1
ATOM 2042 C C . LYS A 1 262 ? -6.944 17.849 6.461 1.00 95.56 262 LYS A C 1
ATOM 2044 O O . LYS A 1 262 ? -7.699 18.685 6.959 1.00 95.56 262 LYS A O 1
ATOM 2049 N N . THR A 1 263 ? -7.272 16.566 6.338 1.00 93.81 263 THR A N 1
ATOM 2050 C CA . THR A 1 263 ? -8.613 16.030 6.625 1.00 93.81 263 THR A CA 1
ATOM 2051 C C . THR A 1 263 ? -8.888 15.975 8.125 1.00 93.81 263 THR A C 1
ATOM 2053 O O . THR A 1 263 ? -10.001 16.247 8.564 1.00 93.81 263 THR A O 1
ATOM 2056 N N . CYS A 1 264 ? -7.858 15.707 8.923 1.00 94.88 264 CYS A N 1
ATOM 2057 C CA . CYS A 1 264 ? -7.938 15.628 10.375 1.00 94.88 264 CYS A CA 1
ATOM 2058 C C . CYS A 1 264 ? -7.500 16.922 11.077 1.00 94.88 264 CYS A C 1
ATOM 2060 O O . CYS A 1 264 ? -7.304 16.910 12.286 1.00 94.88 264 CYS A O 1
ATOM 2062 N N . SER A 1 265 ? -7.371 18.043 10.360 1.00 95.06 265 SER A N 1
ATOM 2063 C CA . SER A 1 265 ? -6.859 19.318 10.899 1.00 95.06 265 SER A CA 1
ATOM 2064 C C . SER A 1 265 ? -7.613 19.860 12.124 1.00 95.06 265 SER A C 1
ATOM 2066 O O . SER A 1 265 ? -7.048 20.623 12.903 1.00 95.06 265 SER A O 1
ATOM 2068 N N . THR A 1 266 ? -8.870 19.461 12.329 1.00 94.62 266 THR A N 1
ATOM 2069 C CA . THR A 1 266 ? -9.686 19.854 13.490 1.00 94.62 266 THR A CA 1
ATOM 2070 C C . THR A 1 266 ? -9.538 18.922 14.697 1.00 94.62 266 THR A C 1
ATOM 2072 O O . THR A 1 266 ? -10.102 19.203 15.752 1.00 94.62 266 THR A O 1
ATOM 2075 N N . TYR A 1 267 ? -8.828 17.800 14.556 1.00 93.69 267 TYR A N 1
ATOM 2076 C CA . TYR A 1 267 ? -8.653 16.795 15.601 1.00 93.69 267 TYR A CA 1
ATOM 2077 C C . TYR A 1 267 ? -7.341 17.019 16.354 1.00 93.69 267 TY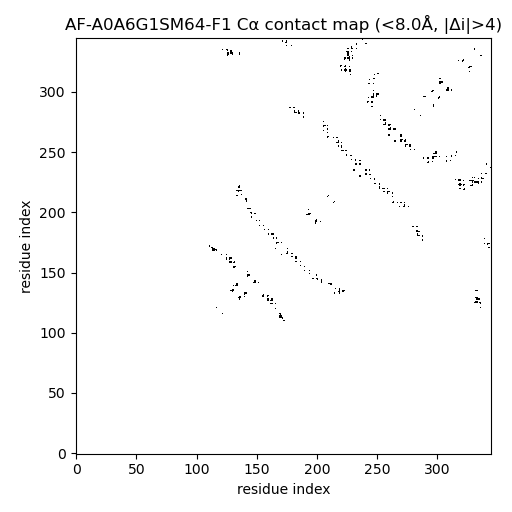R A C 1
ATOM 2079 O O . TYR A 1 267 ? -6.287 17.238 15.760 1.00 93.69 267 TYR A O 1
ATOM 2087 N N . GLN A 1 268 ? -7.388 16.899 17.683 1.00 93.06 268 GLN A N 1
ATOM 2088 C CA . GLN A 1 268 ? -6.217 17.107 18.543 1.00 93.06 268 GLN A CA 1
ATOM 2089 C C . GLN A 1 268 ? -5.086 16.096 18.278 1.00 93.06 268 GLN A C 1
ATOM 2091 O O . GLN A 1 268 ? -3.921 16.397 18.524 1.00 93.06 268 GLN A O 1
ATOM 2096 N N . ASN A 1 269 ? -5.411 14.913 17.751 1.00 91.44 269 ASN A N 1
ATOM 2097 C CA . ASN A 1 269 ? -4.474 13.818 17.510 1.00 91.44 269 ASN A CA 1
ATOM 2098 C C . ASN A 1 269 ? -3.995 13.697 16.049 1.00 91.44 269 ASN A C 1
ATOM 2100 O O . ASN A 1 269 ? -3.413 12.674 15.698 1.00 91.44 269 ASN A O 1
ATOM 2104 N N . VAL A 1 270 ? -4.164 14.725 15.204 1.00 93.31 270 VAL A N 1
ATOM 2105 C CA . VAL A 1 270 ? -3.792 14.683 13.770 1.00 93.31 270 VAL A CA 1
ATOM 2106 C C . VAL A 1 270 ? -2.368 14.176 13.507 1.00 93.31 270 VAL A C 1
ATOM 2108 O O . VAL A 1 270 ? -2.164 13.302 12.664 1.00 93.31 270 VAL A O 1
ATOM 2111 N N . ASN A 1 271 ? -1.386 14.652 14.279 1.00 93.31 271 ASN A N 1
ATOM 2112 C CA . ASN A 1 271 ? 0.011 14.235 14.136 1.00 93.31 271 ASN A CA 1
ATOM 2113 C C . ASN A 1 271 ? 0.207 12.760 14.511 1.00 93.31 271 ASN A C 1
ATOM 2115 O O . ASN A 1 271 ? 0.996 12.061 13.880 1.00 93.31 271 ASN A O 1
ATOM 2119 N N . GLN A 1 272 ? -0.530 12.274 15.515 1.00 94.12 272 GLN A N 1
ATOM 2120 C CA . GLN A 1 272 ? -0.484 10.872 15.929 1.00 94.12 272 GLN A CA 1
ATOM 2121 C C . GLN A 1 272 ? -1.107 9.976 14.858 1.00 94.12 272 GLN A C 1
ATOM 2123 O O . GLN A 1 272 ? -0.521 8.949 14.533 1.00 94.12 272 GLN A O 1
ATOM 2128 N N . THR A 1 273 ? -2.235 10.378 14.261 1.00 94.12 273 THR A N 1
ATOM 2129 C CA . THR A 1 273 ? -2.851 9.652 13.141 1.00 94.12 273 THR A CA 1
ATOM 2130 C C . THR A 1 273 ? -1.902 9.572 11.946 1.00 94.12 273 THR A C 1
ATOM 2132 O O . THR A 1 273 ? -1.665 8.483 11.423 1.00 94.12 273 THR A O 1
ATOM 2135 N N . ALA A 1 274 ? -1.334 10.707 11.522 1.00 94.56 274 ALA A N 1
ATOM 2136 C CA . ALA A 1 274 ? -0.441 10.766 10.367 1.00 94.56 274 ALA A CA 1
ATOM 2137 C C . ALA A 1 274 ? 0.819 9.916 10.589 1.00 94.56 274 ALA A C 1
ATOM 2139 O O . ALA A 1 274 ? 1.164 9.091 9.740 1.00 94.56 274 ALA A O 1
ATOM 2140 N N . HIS A 1 275 ? 1.455 10.054 11.758 1.00 94.06 275 HIS A N 1
ATOM 2141 C CA . HIS A 1 275 ? 2.610 9.244 12.138 1.00 94.06 275 HIS A CA 1
ATOM 2142 C C . HIS A 1 275 ? 2.265 7.754 12.169 1.00 94.06 275 HIS A C 1
ATOM 2144 O O . HIS A 1 275 ? 2.989 6.943 11.598 1.00 94.06 275 HIS A O 1
ATOM 2150 N N . TYR A 1 276 ? 1.142 7.389 12.790 1.00 93.94 276 TYR A N 1
ATOM 2151 C CA . TYR A 1 276 ? 0.723 5.998 12.911 1.00 93.94 276 TYR A CA 1
ATOM 2152 C C . TYR A 1 276 ? 0.467 5.353 11.544 1.00 93.94 276 TYR A C 1
ATOM 2154 O O . TYR A 1 276 ? 0.951 4.255 11.281 1.00 93.94 276 TYR A O 1
ATOM 2162 N N . LEU A 1 277 ? -0.209 6.045 10.622 1.00 93.12 277 LEU A N 1
ATOM 2163 C CA . LEU A 1 277 ? -0.398 5.542 9.257 1.00 93.12 277 LEU A CA 1
ATOM 2164 C C . LEU A 1 277 ? 0.917 5.425 8.483 1.00 93.12 277 LEU A C 1
ATOM 2166 O O . LEU A 1 277 ? 1.142 4.430 7.790 1.00 93.12 277 LEU A O 1
ATOM 2170 N N . HIS A 1 278 ? 1.803 6.411 8.619 1.00 92.94 278 HIS A N 1
ATOM 2171 C CA . HIS A 1 278 ? 3.131 6.360 8.018 1.00 92.94 278 HIS A CA 1
ATOM 2172 C C . HIS A 1 278 ? 3.959 5.182 8.559 1.00 92.94 278 HIS A C 1
ATOM 2174 O O . HIS A 1 278 ? 4.669 4.523 7.793 1.00 92.94 278 HIS A O 1
ATOM 2180 N N . GLU A 1 279 ? 3.855 4.891 9.856 1.00 93.06 279 GLU A N 1
ATOM 2181 C CA . GLU A 1 279 ? 4.505 3.761 10.519 1.00 93.06 279 GLU A CA 1
ATOM 2182 C C . GLU A 1 279 ? 3.934 2.417 10.053 1.00 93.06 279 GLU A C 1
ATOM 2184 O O . GLU A 1 279 ? 4.711 1.498 9.794 1.00 93.06 279 GLU A O 1
ATOM 2189 N N . ILE A 1 280 ? 2.613 2.303 9.852 1.00 91.81 280 ILE A N 1
ATOM 2190 C CA . ILE A 1 280 ? 1.991 1.113 9.243 1.00 91.81 280 ILE A CA 1
ATOM 2191 C C . ILE A 1 280 ? 2.558 0.838 7.859 1.00 91.81 280 ILE A C 1
ATOM 2193 O O . ILE A 1 280 ? 3.042 -0.265 7.587 1.00 91.81 280 ILE A O 1
ATOM 2197 N N . ILE A 1 281 ? 2.547 1.850 6.995 1.00 92.06 281 ILE A N 1
ATOM 2198 C CA . ILE A 1 281 ? 3.054 1.715 5.631 1.00 92.06 281 ILE A CA 1
ATOM 2199 C C . ILE A 1 281 ? 4.545 1.345 5.670 1.00 92.06 281 ILE A C 1
ATOM 2201 O O . ILE A 1 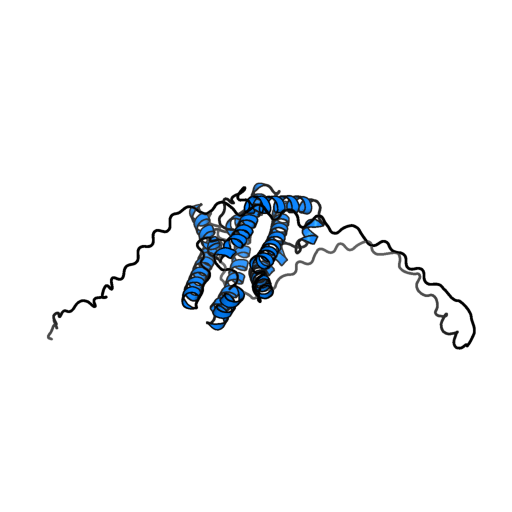281 ? 4.956 0.351 5.073 1.00 92.06 281 ILE A O 1
ATOM 2205 N N . SER A 1 282 ? 5.345 2.088 6.439 1.00 91.88 282 SER A N 1
ATOM 2206 C CA . SER A 1 282 ? 6.799 1.906 6.490 1.00 91.88 282 SER A CA 1
ATOM 2207 C C . SER A 1 282 ? 7.214 0.586 7.136 1.00 91.88 282 SER A C 1
ATOM 2209 O O . SER A 1 282 ? 8.165 -0.023 6.674 1.00 91.88 282 SER A O 1
ATOM 2211 N N . THR A 1 283 ? 6.510 0.089 8.151 1.00 91.81 283 THR A N 1
ATOM 2212 C CA . THR A 1 283 ? 6.837 -1.205 8.778 1.00 91.81 283 THR A CA 1
ATOM 2213 C C . THR A 1 283 ? 6.437 -2.373 7.881 1.00 91.81 283 THR A C 1
ATOM 2215 O O . THR A 1 283 ? 7.157 -3.367 7.789 1.00 91.81 283 THR A O 1
ATOM 2218 N N . THR A 1 284 ? 5.311 -2.251 7.171 1.00 90.38 284 THR A N 1
ATOM 2219 C CA . THR A 1 284 ? 4.827 -3.305 6.272 1.00 90.38 284 THR A CA 1
ATOM 2220 C C . THR A 1 284 ? 5.748 -3.486 5.064 1.00 90.38 284 THR A C 1
ATOM 2222 O O . THR A 1 284 ? 6.060 -4.620 4.695 1.00 90.38 284 THR A O 1
ATOM 2225 N N . THR A 1 285 ? 6.211 -2.391 4.451 1.00 91.38 285 THR A N 1
ATOM 2226 C CA . THR A 1 285 ? 7.007 -2.447 3.212 1.00 91.38 285 THR A CA 1
ATOM 2227 C C . THR A 1 285 ? 8.474 -2.053 3.379 1.00 91.38 285 THR A C 1
ATOM 2229 O O . THR A 1 285 ? 9.219 -2.152 2.413 1.00 91.38 285 THR A O 1
ATOM 2232 N N . GLY A 1 286 ? 8.912 -1.624 4.565 1.00 89.81 286 GLY A N 1
ATOM 2233 C CA . GLY A 1 286 ? 10.220 -0.996 4.802 1.00 89.81 286 GLY A CA 1
ATOM 2234 C C . GLY A 1 286 ? 11.402 -1.827 4.338 1.00 89.81 286 GLY A C 1
ATOM 2235 O O . GLY A 1 286 ? 12.135 -1.381 3.468 1.00 89.81 286 GLY A O 1
ATOM 2236 N N . GLU A 1 287 ? 11.522 -3.067 4.821 1.00 89.00 287 GLU A N 1
ATOM 2237 C CA . GLU A 1 287 ? 12.608 -3.980 4.424 1.00 89.00 287 GLU A CA 1
ATOM 2238 C C . GLU A 1 287 ? 12.671 -4.181 2.903 1.00 89.00 287 GLU A C 1
ATOM 2240 O O . GLU A 1 287 ? 13.750 -4.213 2.314 1.00 89.00 287 GLU A O 1
ATOM 2245 N N . LEU A 1 288 ? 11.506 -4.287 2.255 1.00 89.75 288 LEU A N 1
ATOM 2246 C CA . LEU A 1 288 ? 11.427 -4.440 0.808 1.00 89.75 288 LEU A CA 1
ATOM 2247 C C . LEU A 1 288 ? 11.879 -3.164 0.095 1.00 89.75 288 LEU A C 1
ATOM 2249 O O . LEU A 1 288 ? 12.694 -3.234 -0.818 1.00 89.75 288 LEU A O 1
ATOM 2253 N N . ILE A 1 289 ? 11.350 -2.010 0.501 1.00 91.69 289 ILE A N 1
ATOM 2254 C CA . ILE A 1 289 ? 11.680 -0.710 -0.088 1.00 91.69 289 ILE A CA 1
ATOM 2255 C C . ILE A 1 289 ? 13.163 -0.400 0.108 1.00 91.69 289 ILE A C 1
ATOM 2257 O O . ILE A 1 289 ? 13.823 0.021 -0.836 1.00 91.69 289 ILE A O 1
ATOM 2261 N N . ASP A 1 290 ? 13.717 -0.668 1.286 1.00 90.50 290 ASP A N 1
ATOM 2262 C CA . ASP A 1 290 ? 15.139 -0.484 1.559 1.00 90.50 290 ASP A CA 1
ATOM 2263 C C . ASP A 1 290 ? 16.023 -1.361 0.676 1.00 90.50 290 ASP A C 1
ATOM 2265 O O . ASP A 1 290 ? 17.069 -0.895 0.218 1.00 90.50 290 ASP A O 1
ATOM 2269 N N . LEU A 1 291 ? 15.586 -2.595 0.412 1.00 89.75 291 LEU A N 1
ATOM 2270 C CA . LEU A 1 291 ? 16.289 -3.532 -0.453 1.00 89.75 291 LEU A CA 1
ATOM 2271 C C . LEU A 1 291 ? 16.243 -3.107 -1.928 1.00 89.75 291 LEU A C 1
ATOM 2273 O O . LEU A 1 291 ? 17.277 -3.102 -2.590 1.00 89.75 291 LEU A O 1
ATOM 2277 N N . VAL A 1 292 ? 15.062 -2.767 -2.459 1.00 92.19 292 VAL A N 1
ATOM 2278 C CA . VAL A 1 292 ? 14.878 -2.583 -3.914 1.00 92.19 292 VAL A CA 1
ATOM 2279 C C . VAL A 1 292 ? 15.050 -1.143 -4.380 1.00 92.19 292 VAL A C 1
ATOM 2281 O O . VAL A 1 292 ? 15.384 -0.916 -5.541 1.00 92.19 292 VAL A O 1
ATOM 2284 N N . CYS A 1 293 ? 14.830 -0.156 -3.508 1.00 93.94 293 CYS A N 1
ATOM 2285 C CA . CYS A 1 293 ? 14.812 1.243 -3.928 1.00 93.94 293 CYS A CA 1
ATOM 2286 C C . CYS A 1 293 ? 16.176 1.916 -3.924 1.00 93.94 293 CYS A C 1
ATOM 2288 O O . CYS A 1 293 ? 16.304 2.956 -4.563 1.00 93.94 293 CYS A O 1
ATOM 2290 N N . GLY A 1 294 ? 17.200 1.342 -3.284 1.00 92.25 294 GLY A N 1
ATOM 2291 C CA . GLY A 1 294 ? 18.581 1.827 -3.379 1.00 92.25 294 GLY A CA 1
ATOM 2292 C C . GLY A 1 294 ? 18.697 3.341 -3.162 1.00 92.25 294 GLY A C 1
ATOM 2293 O O . GLY A 1 294 ? 18.516 3.817 -2.049 1.00 92.25 294 GLY A O 1
ATOM 2294 N N . SER A 1 295 ? 18.968 4.095 -4.234 1.00 93.25 295 SER A N 1
ATOM 2295 C CA . SER A 1 295 ? 19.094 5.562 -4.233 1.00 93.25 295 SER A CA 1
ATOM 2296 C C . SER A 1 295 ? 17.775 6.339 -4.423 1.00 93.25 295 SER A C 1
ATOM 2298 O O . SER A 1 295 ? 17.820 7.468 -4.895 1.00 93.25 295 SER A O 1
ATOM 2300 N N . TYR A 1 296 ? 16.612 5.721 -4.215 1.00 95.81 296 TYR A N 1
ATOM 2301 C CA . TYR A 1 296 ? 15.276 6.311 -4.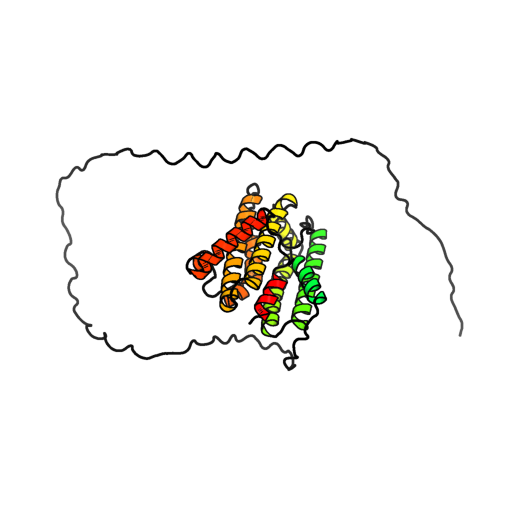417 1.00 95.81 296 TYR A CA 1
ATOM 2302 C C . TYR A 1 296 ? 14.420 6.187 -3.143 1.00 95.81 296 TYR A C 1
ATOM 2304 O O . TYR A 1 296 ? 13.242 5.816 -3.187 1.00 95.81 296 TYR A O 1
ATOM 2312 N N . LYS A 1 297 ? 15.034 6.432 -1.980 1.00 93.31 297 LYS A N 1
ATOM 2313 C CA . LYS A 1 297 ? 14.411 6.287 -0.655 1.00 93.31 297 LYS A CA 1
ATOM 2314 C C . LYS A 1 297 ? 13.612 7.514 -0.239 1.00 93.31 297 LYS A C 1
ATOM 2316 O O . LYS A 1 297 ? 12.780 7.411 0.659 1.00 93.31 297 LYS A O 1
ATOM 2321 N N . THR A 1 298 ? 13.837 8.647 -0.894 1.00 94.62 298 THR A N 1
ATOM 2322 C CA . THR A 1 298 ? 13.144 9.914 -0.641 1.00 94.62 298 THR A CA 1
ATOM 2323 C C . THR A 1 298 ? 12.576 10.512 -1.929 1.00 94.62 298 THR A C 1
ATOM 2325 O O . THR A 1 298 ? 12.976 10.163 -3.044 1.00 94.62 298 THR A O 1
ATOM 2328 N N . PHE A 1 299 ? 11.610 11.420 -1.790 1.00 94.81 299 PHE A N 1
ATOM 2329 C CA . PHE A 1 299 ? 11.015 12.117 -2.932 1.00 94.81 299 PHE A CA 1
ATOM 2330 C C . PHE A 1 299 ? 12.038 13.030 -3.640 1.00 94.81 299 PHE A C 1
ATOM 2332 O O . PHE A 1 299 ? 12.017 13.201 -4.859 1.00 94.81 299 PHE A O 1
ATOM 2339 N N . GLU A 1 300 ? 12.975 13.572 -2.877 1.00 96.38 300 GLU A N 1
ATOM 2340 C CA . GLU A 1 300 ? 14.030 14.490 -3.280 1.00 96.38 300 GLU A CA 1
ATOM 2341 C C . GLU A 1 300 ? 15.070 13.761 -4.127 1.00 96.38 300 GLU A C 1
ATOM 2343 O O . GLU A 1 300 ? 15.417 14.229 -5.210 1.00 96.38 300 GLU A O 1
ATOM 2348 N N . GLU A 1 301 ? 15.482 12.565 -3.704 1.00 95.94 301 GLU A N 1
ATOM 2349 C CA . GLU A 1 301 ? 16.338 11.681 -4.500 1.00 95.94 301 GLU A CA 1
ATOM 2350 C C . GLU A 1 301 ? 15.683 11.288 -5.831 1.00 95.94 301 GLU A C 1
ATOM 2352 O O . GLU A 1 301 ? 16.342 11.270 -6.873 1.00 95.94 301 GLU A O 1
ATOM 2357 N N . CYS A 1 302 ? 14.371 11.037 -5.828 1.00 96.69 302 CYS A N 1
ATOM 2358 C CA . CYS A 1 302 ? 13.611 10.790 -7.051 1.00 96.69 302 CYS A CA 1
ATOM 2359 C C . CYS A 1 302 ? 13.621 11.987 -8.005 1.00 96.69 302 CYS A C 1
ATOM 2361 O O . CYS A 1 302 ? 13.776 11.814 -9.212 1.00 96.69 302 CYS A O 1
ATOM 2363 N N . LYS A 1 303 ? 13.502 13.210 -7.484 1.00 96.75 303 LYS A N 1
ATOM 2364 C CA . LYS A 1 303 ? 13.582 14.429 -8.298 1.00 96.75 303 LYS A CA 1
ATOM 2365 C C . LYS A 1 303 ? 14.995 14.772 -8.759 1.00 96.75 303 LYS A C 1
ATOM 2367 O O . LYS A 1 303 ? 15.141 15.447 -9.772 1.00 96.75 303 LYS A O 1
ATOM 2372 N N . ALA A 1 304 ? 16.021 14.344 -8.031 1.00 97.1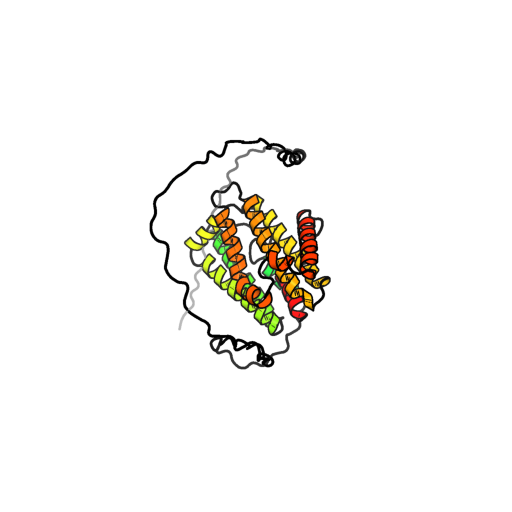2 304 ALA A N 1
ATOM 2373 C CA . ALA A 1 304 ? 17.408 14.670 -8.349 1.00 97.12 304 ALA A CA 1
ATOM 2374 C C . ALA A 1 304 ? 17.897 14.003 -9.647 1.00 97.12 304 ALA A C 1
ATOM 2376 O O . ALA A 1 304 ? 18.879 14.453 -10.236 1.00 97.12 304 ALA A O 1
ATOM 2377 N N . LYS A 1 305 ? 17.226 12.942 -10.116 1.00 95.31 305 LYS A N 1
ATOM 2378 C CA . LYS A 1 305 ? 17.615 12.217 -11.332 1.00 95.31 305 LYS A CA 1
ATOM 2379 C C . LYS A 1 305 ? 16.719 12.594 -12.515 1.00 95.31 305 LYS A C 1
ATOM 2381 O O . LYS A 1 305 ? 15.510 12.398 -12.410 1.00 95.31 305 LYS A O 1
ATOM 2386 N N . PRO A 1 306 ? 17.268 13.028 -13.669 1.00 95.56 306 PRO A N 1
ATOM 2387 C CA . PRO A 1 306 ? 16.471 13.562 -14.779 1.00 95.56 306 PRO A CA 1
ATOM 2388 C C . PRO A 1 306 ? 15.324 12.654 -15.245 1.00 95.56 306 PRO A C 1
ATOM 2390 O O . PRO A 1 306 ? 14.177 13.093 -15.289 1.00 95.56 306 PRO A O 1
ATOM 2393 N N . LYS A 1 307 ? 15.601 11.363 -15.497 1.00 94.62 307 LYS A N 1
ATOM 2394 C CA . LYS A 1 307 ? 14.574 10.396 -15.930 1.00 94.62 307 LYS A CA 1
ATOM 2395 C C . LYS A 1 307 ? 13.453 10.217 -14.897 1.00 94.62 307 LYS A C 1
ATOM 2397 O O . LYS A 1 307 ? 12.291 10.071 -15.258 1.00 94.62 307 LYS A O 1
ATOM 2402 N N . MET A 1 308 ? 13.789 10.217 -13.606 1.00 96.62 308 MET A N 1
ATOM 2403 C CA . MET A 1 308 ? 12.786 10.063 -12.549 1.00 96.62 308 MET A CA 1
ATOM 2404 C C . MET A 1 308 ? 12.035 11.367 -12.277 1.00 96.62 308 MET A C 1
ATOM 2406 O O . MET A 1 308 ? 10.854 11.309 -11.956 1.00 96.62 308 MET A O 1
ATOM 2410 N N . ALA A 1 309 ? 12.655 12.533 -12.467 1.00 96.50 309 ALA A N 1
ATOM 2411 C CA . ALA A 1 309 ? 11.984 13.824 -12.337 1.00 96.50 309 ALA A CA 1
ATOM 2412 C C . ALA A 1 309 ? 10.810 13.967 -13.324 1.00 96.50 309 ALA A C 1
ATOM 2414 O O . ALA A 1 309 ? 9.728 14.413 -12.936 1.00 96.50 309 ALA A O 1
ATOM 2415 N N . GLU A 1 310 ? 10.994 13.527 -14.573 1.00 97.19 310 GLU A N 1
ATOM 2416 C CA . GLU A 1 310 ? 9.933 13.495 -15.588 1.00 97.19 310 GLU A CA 1
ATOM 2417 C C . GLU A 1 310 ? 8.782 12.556 -15.185 1.00 97.19 310 GLU A C 1
ATOM 2419 O O . GLU A 1 310 ? 7.606 12.940 -15.206 1.00 97.19 310 GLU A O 1
ATOM 2424 N N . LEU A 1 311 ? 9.111 11.343 -14.726 1.00 97.25 311 LEU A N 1
ATOM 2425 C CA . LEU A 1 311 ? 8.110 10.393 -14.236 1.00 97.25 311 LEU A CA 1
ATOM 2426 C C . LEU A 1 311 ? 7.387 10.902 -12.987 1.00 97.25 311 LEU A C 1
ATOM 2428 O O . LEU A 1 311 ? 6.177 10.739 -12.882 1.00 97.25 311 LEU A O 1
ATOM 2432 N N . VAL A 1 312 ? 8.079 11.566 -12.062 1.00 97.06 312 VAL A N 1
ATOM 2433 C CA . VAL A 1 312 ? 7.476 12.179 -10.868 1.00 97.06 312 VAL A CA 1
ATOM 2434 C C . VAL A 1 312 ? 6.455 13.254 -11.252 1.00 97.06 312 VAL A C 1
ATOM 2436 O O . VAL A 1 312 ? 5.387 13.329 -10.634 1.00 97.06 312 VAL A O 1
ATOM 2439 N N . SER A 1 313 ? 6.737 14.056 -12.283 1.00 96.69 313 SER A N 1
ATOM 2440 C CA . SER A 1 313 ? 5.769 15.015 -12.829 1.00 96.69 313 SER A CA 1
ATOM 2441 C C . SER A 1 313 ? 4.528 14.295 -13.367 1.00 96.69 313 SER A C 1
ATOM 2443 O O . SER A 1 313 ? 3.405 14.582 -12.947 1.00 96.69 313 SER A O 1
ATOM 2445 N N . THR A 1 314 ? 4.742 13.264 -14.191 1.00 98.12 314 THR A N 1
ATOM 2446 C CA . THR A 1 314 ? 3.671 12.419 -14.744 1.00 98.12 314 THR A CA 1
ATOM 2447 C C . THR A 1 314 ? 2.829 11.773 -13.639 1.00 98.12 314 THR A C 1
ATOM 2449 O O . THR A 1 314 ? 1.601 11.780 -13.682 1.00 98.12 314 THR A O 1
ATOM 2452 N N . PHE A 1 315 ? 3.467 11.258 -12.590 1.00 98.00 315 PHE A N 1
ATOM 2453 C CA . PHE A 1 315 ? 2.799 10.668 -11.434 1.00 98.00 315 PHE A CA 1
ATOM 2454 C C . PHE A 1 315 ? 1.956 11.680 -10.667 1.00 98.00 315 PHE A C 1
ATOM 2456 O O . PHE A 1 315 ? 0.843 11.357 -10.257 1.00 98.00 315 PHE A O 1
ATOM 2463 N N . THR A 1 316 ? 2.448 12.905 -10.505 1.00 96.00 316 THR A N 1
ATOM 2464 C CA . THR A 1 316 ? 1.693 13.984 -9.857 1.00 96.00 316 THR A CA 1
ATOM 2465 C C . THR A 1 316 ? 0.449 14.352 -10.673 1.00 96.00 316 THR A C 1
ATOM 2467 O O . THR A 1 316 ? -0.634 14.560 -10.111 1.00 96.00 316 THR A O 1
ATOM 2470 N N . GLU A 1 317 ? 0.567 14.370 -12.004 1.00 97.56 317 GLU A N 1
ATOM 2471 C CA . GLU A 1 317 ? -0.565 14.572 -12.908 1.00 97.56 317 GLU A CA 1
ATOM 2472 C C . GLU A 1 317 ? -1.588 13.433 -12.803 1.00 97.56 317 GLU A C 1
ATOM 2474 O O . GLU A 1 317 ? -2.782 13.702 -12.648 1.00 97.56 317 GLU A O 1
ATOM 2479 N N . ILE A 1 318 ? -1.137 12.172 -12.815 1.00 98.00 318 ILE A N 1
ATOM 2480 C CA . ILE A 1 318 ? -2.000 10.996 -12.634 1.00 98.00 318 ILE A CA 1
ATOM 2481 C C . ILE A 1 318 ? -2.761 11.094 -11.311 1.00 98.00 318 ILE A C 1
ATOM 2483 O O . ILE A 1 318 ? -3.986 11.009 -11.321 1.00 98.00 318 ILE A O 1
ATOM 2487 N N . THR A 1 319 ? -2.081 11.356 -10.191 1.00 96.06 319 THR A N 1
ATOM 2488 C CA . THR A 1 319 ? -2.735 11.526 -8.882 1.00 96.06 319 THR A CA 1
ATOM 2489 C C . THR A 1 319 ? -3.800 12.623 -8.929 1.00 96.06 319 THR A C 1
ATOM 2491 O O . THR A 1 319 ? -4.918 12.432 -8.448 1.00 96.06 319 THR A O 1
ATOM 2494 N N . THR A 1 320 ? -3.496 13.759 -9.562 1.00 96.19 320 THR A N 1
ATOM 2495 C CA . THR A 1 320 ? -4.447 14.870 -9.709 1.00 96.19 320 THR A CA 1
ATOM 2496 C C . THR A 1 320 ? -5.672 14.467 -10.533 1.00 96.19 320 THR A C 1
ATOM 2498 O O . THR A 1 320 ? -6.804 14.764 -10.145 1.00 96.19 320 THR A O 1
ATOM 2501 N N . LYS A 1 321 ? -5.469 13.781 -11.662 1.00 97.56 321 LYS A N 1
ATOM 2502 C CA . LYS A 1 321 ? -6.549 13.295 -12.530 1.00 97.56 321 LYS A CA 1
ATOM 2503 C C . LYS A 1 321 ? -7.407 12.242 -11.829 1.00 97.56 321 LYS A C 1
ATOM 2505 O O . LYS A 1 321 ? -8.631 12.305 -11.930 1.00 97.56 321 LYS A O 1
ATOM 2510 N N . THR A 1 322 ? -6.799 11.336 -11.068 1.00 96.31 322 THR A N 1
ATOM 2511 C CA . THR A 1 322 ? -7.514 10.322 -10.284 1.00 96.31 322 THR A CA 1
ATOM 2512 C C . THR A 1 322 ? -8.361 10.952 -9.177 1.00 96.31 322 THR A C 1
ATOM 2514 O O . THR A 1 322 ? -9.548 10.649 -9.082 1.00 96.31 322 THR A O 1
ATOM 2517 N N . LYS A 1 323 ? -7.828 11.924 -8.419 1.00 94.56 323 LYS A N 1
ATOM 2518 C CA . LYS A 1 323 ? -8.604 12.690 -7.419 1.00 94.56 323 LYS A CA 1
ATOM 2519 C C . LYS A 1 323 ? -9.797 13.427 -8.038 1.00 94.56 323 LYS A C 1
ATOM 2521 O O . LYS A 1 323 ? -10.872 13.489 -7.450 1.00 94.56 323 LYS A O 1
ATOM 2526 N N . LYS A 1 324 ? -9.640 13.941 -9.264 1.00 95.94 324 LYS A N 1
ATOM 2527 C CA . LYS A 1 324 ? -10.722 14.559 -10.056 1.00 95.94 324 LYS A CA 1
ATOM 2528 C C . LYS A 1 324 ? -11.658 13.543 -10.728 1.00 95.94 324 LYS A C 1
ATOM 2530 O O . LYS A 1 324 ? -12.527 13.956 -11.491 1.00 95.94 324 LYS A O 1
ATOM 2535 N N . LYS A 1 325 ? -11.480 12.238 -10.483 1.00 94.69 325 LYS A N 1
ATOM 2536 C CA . LYS A 1 325 ? -12.226 11.128 -11.10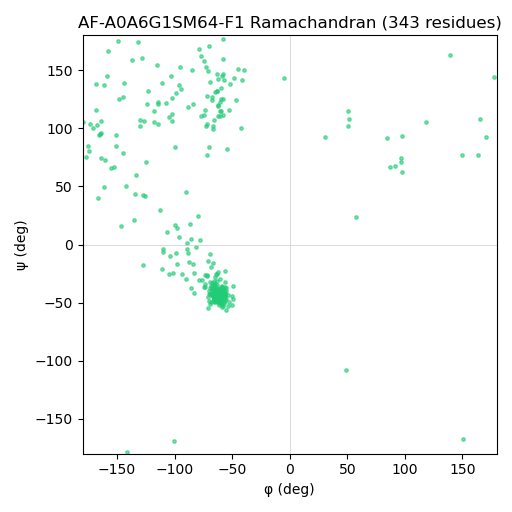4 1.00 94.69 325 LYS A CA 1
ATOM 2537 C C . LYS A 1 325 ? -12.149 11.103 -12.639 1.00 94.69 325 LYS A C 1
ATOM 2539 O O . LYS A 1 325 ? -13.018 10.544 -13.296 1.00 94.69 325 LYS A O 1
ATOM 2544 N N . GLN A 1 326 ? -11.104 11.700 -13.213 1.00 96.88 326 GLN A N 1
ATOM 2545 C CA . GLN A 1 326 ? -10.847 11.706 -14.660 1.00 96.88 326 GLN A CA 1
ATOM 2546 C C . GLN A 1 326 ? -10.144 10.425 -15.120 1.00 96.88 326 GLN A C 1
ATOM 2548 O O . GLN A 1 326 ? -10.241 10.044 -16.282 1.00 96.88 326 GLN A O 1
ATOM 2553 N N . ILE A 1 327 ? -9.434 9.764 -14.205 1.00 95.94 327 ILE A N 1
ATOM 2554 C CA . ILE A 1 327 ? -8.839 8.444 -14.400 1.00 95.94 327 ILE A CA 1
ATOM 2555 C C . ILE A 1 327 ? -9.382 7.541 -13.298 1.00 95.94 327 ILE A C 1
ATOM 2557 O O . ILE A 1 327 ? -9.381 7.919 -12.127 1.00 95.94 327 ILE A O 1
ATOM 2561 N N . LYS A 1 328 ? -9.836 6.349 -13.681 1.00 94.88 328 LYS A N 1
ATOM 2562 C CA . LYS A 1 328 ? -10.197 5.280 -12.754 1.00 94.88 328 LYS A CA 1
ATOM 2563 C C . LYS A 1 328 ? -9.222 4.119 -12.969 1.00 94.88 328 LYS A C 1
ATOM 2565 O O . LYS A 1 328 ? -9.152 3.643 -14.106 1.00 94.88 328 LYS A O 1
ATOM 2570 N N . PRO A 1 329 ? -8.486 3.678 -11.935 1.00 94.50 329 PRO A N 1
ATOM 2571 C CA . PRO A 1 329 ? -7.648 2.492 -12.047 1.00 94.50 329 PRO A CA 1
ATOM 2572 C C . PRO A 1 329 ? -8.482 1.270 -12.444 1.00 94.50 329 PRO A C 1
ATOM 2574 O O . PRO A 1 329 ? -9.655 1.161 -12.073 1.00 94.50 329 PRO A O 1
ATOM 2577 N N . LYS A 1 330 ? -7.889 0.360 -13.217 1.00 92.69 330 LYS A N 1
ATOM 2578 C CA . LYS A 1 330 ? -8.517 -0.908 -13.608 1.00 92.69 330 LYS A CA 1
ATOM 2579 C C . LYS A 1 330 ? -8.354 -1.972 -12.519 1.00 92.69 330 LYS A C 1
ATOM 2581 O O . LYS A 1 330 ? -9.306 -2.698 -12.242 1.00 92.69 330 LYS A O 1
ATOM 2586 N N . ALA A 1 331 ? -7.173 -2.061 -11.915 1.00 91.19 331 ALA A N 1
ATOM 2587 C CA . ALA A 1 331 ? -6.872 -2.929 -10.785 1.00 91.19 331 ALA A CA 1
ATOM 2588 C C . ALA A 1 331 ? -7.526 -2.407 -9.498 1.00 91.19 331 ALA A C 1
ATOM 2590 O O . ALA A 1 331 ? -7.740 -1.202 -9.342 1.00 91.19 331 ALA A O 1
ATOM 2591 N N . LYS A 1 332 ? -7.831 -3.308 -8.555 1.00 90.75 332 LYS A N 1
ATOM 2592 C CA . LYS A 1 332 ? -8.383 -2.935 -7.241 1.00 90.75 332 LYS A CA 1
ATOM 2593 C C . LYS A 1 332 ? -7.319 -2.875 -6.152 1.00 90.75 332 LYS A C 1
ATOM 2595 O O . LYS A 1 332 ? -7.571 -2.298 -5.098 1.00 90.75 332 LYS A O 1
ATOM 2600 N N . SER A 1 333 ? -6.142 -3.457 -6.378 1.00 92.12 333 SER A N 1
ATOM 2601 C CA . SER A 1 333 ? -5.039 -3.445 -5.420 1.00 92.12 333 SER A CA 1
ATOM 2602 C C . SER A 1 333 ? -3.683 -3.179 -6.076 1.00 92.12 333 SER A C 1
ATOM 2604 O O . SER A 1 333 ? -3.471 -3.418 -7.263 1.00 92.12 333 SER A O 1
ATOM 2606 N N . LEU A 1 334 ? -2.725 -2.722 -5.267 1.00 92.00 334 LEU A N 1
ATOM 2607 C CA . LEU A 1 334 ? -1.326 -2.583 -5.681 1.00 92.00 334 LEU A CA 1
ATOM 2608 C C . LEU A 1 334 ? -0.617 -3.933 -5.838 1.00 92.00 334 LEU A C 1
ATOM 2610 O O . LEU A 1 334 ? 0.350 -4.024 -6.592 1.00 92.00 334 LEU A O 1
ATOM 2614 N N . ILE A 1 335 ? -1.069 -4.972 -5.127 1.00 90.12 335 ILE A N 1
ATOM 2615 C CA . ILE A 1 335 ? -0.373 -6.264 -5.070 1.00 90.12 335 ILE A CA 1
ATOM 2616 C C . ILE A 1 335 ? -0.391 -6.947 -6.440 1.00 90.12 335 ILE A C 1
ATOM 2618 O O . ILE A 1 335 ? 0.645 -7.448 -6.874 1.00 90.12 335 ILE A O 1
ATOM 2622 N N . SER A 1 336 ? -1.523 -6.918 -7.147 1.00 89.19 336 SER A N 1
ATOM 2623 C CA . SER A 1 336 ? -1.647 -7.500 -8.491 1.00 89.19 336 SER A CA 1
ATOM 2624 C C . SER A 1 336 ? -0.687 -6.854 -9.493 1.00 89.19 336 SER A C 1
ATOM 2626 O O . SER A 1 336 ? 0.051 -7.552 -10.191 1.00 89.19 336 SER A O 1
ATOM 2628 N N . LEU A 1 337 ? -0.619 -5.523 -9.494 1.00 92.62 337 LEU A N 1
ATOM 2629 C CA . LEU A 1 337 ? 0.284 -4.752 -10.350 1.00 92.62 337 LEU A CA 1
ATOM 2630 C C . LEU A 1 337 ? 1.749 -4.992 -9.999 1.00 92.62 337 LEU A C 1
ATOM 2632 O O . LEU A 1 337 ? 2.577 -5.197 -10.883 1.00 92.62 337 LEU A O 1
ATOM 2636 N N . PHE A 1 338 ? 2.067 -4.992 -8.707 1.00 90.19 338 PHE A N 1
ATOM 2637 C CA . PHE A 1 338 ? 3.424 -5.203 -8.231 1.00 90.19 338 PHE A CA 1
ATOM 2638 C C . PHE A 1 338 ? 3.943 -6.591 -8.614 1.00 90.19 338 PHE A C 1
ATOM 2640 O O . PHE A 1 338 ? 5.034 -6.708 -9.163 1.00 90.19 338 PHE A O 1
ATOM 2647 N N . VAL A 1 339 ? 3.130 -7.633 -8.427 1.00 89.94 339 VAL A N 1
ATOM 2648 C CA . VAL A 1 339 ? 3.433 -8.993 -8.889 1.00 89.94 339 VAL A CA 1
ATOM 2649 C C . VAL A 1 339 ? 3.659 -9.035 -10.401 1.00 89.94 339 VAL A C 1
ATOM 2651 O O . VAL A 1 339 ? 4.622 -9.652 -10.853 1.00 89.94 339 VAL A O 1
ATOM 2654 N N . GLY A 1 340 ? 2.807 -8.366 -11.185 1.00 89.88 340 GLY A N 1
ATOM 2655 C CA . GLY A 1 340 ? 2.964 -8.286 -12.639 1.00 89.88 340 GLY A CA 1
ATOM 2656 C C . GLY A 1 340 ? 4.293 -7.654 -13.055 1.00 89.88 340 GLY A C 1
ATOM 2657 O O . GLY A 1 340 ? 4.943 -8.139 -13.978 1.00 89.88 340 GLY A O 1
ATOM 2658 N N . ILE A 1 341 ? 4.735 -6.619 -12.338 1.00 91.62 341 ILE A N 1
ATOM 2659 C CA . ILE A 1 341 ? 6.026 -5.975 -12.589 1.00 91.62 341 ILE A CA 1
ATOM 2660 C C . ILE A 1 341 ? 7.187 -6.887 -12.178 1.00 91.62 341 ILE A C 1
ATOM 2662 O O . ILE A 1 341 ? 8.142 -7.021 -12.939 1.00 91.62 341 ILE A O 1
ATOM 2666 N N . LEU A 1 342 ? 7.105 -7.558 -11.028 1.00 89.19 342 LEU A N 1
ATOM 2667 C CA . LEU A 1 342 ? 8.149 -8.487 -10.592 1.00 89.19 342 LEU A CA 1
ATOM 2668 C C . LEU A 1 342 ? 8.317 -9.675 -11.541 1.00 89.19 342 LEU A C 1
ATOM 2670 O O . LEU A 1 342 ? 9.438 -10.104 -11.756 1.00 89.19 342 LEU A O 1
ATOM 2674 N N . ASN A 1 343 ? 7.232 -10.169 -12.141 1.00 87.00 343 ASN A N 1
ATOM 2675 C CA . ASN A 1 343 ? 7.284 -11.245 -13.135 1.00 87.00 343 ASN A CA 1
ATOM 2676 C C . ASN A 1 343 ? 7.927 -10.825 -14.472 1.00 87.00 343 ASN A C 1
ATOM 2678 O O . ASN A 1 343 ? 8.102 -11.673 -15.343 1.00 87.00 343 ASN A O 1
ATOM 2682 N N . SER A 1 344 ? 8.209 -9.531 -14.673 1.00 86.38 344 SER A N 1
ATOM 2683 C CA . SER A 1 344 ? 8.914 -9.041 -15.867 1.00 86.38 344 SER A CA 1
ATOM 2684 C C . SER A 1 344 ? 10.439 -9.018 -15.725 1.00 86.38 344 SER A C 1
ATOM 2686 O O . SER A 1 344 ? 11.114 -8.700 -16.703 1.00 86.38 344 SER A O 1
ATOM 2688 N N . PHE A 1 345 ? 10.947 -9.359 -14.537 1.00 80.62 345 PHE A N 1
ATOM 2689 C CA . PHE A 1 345 ? 12.356 -9.613 -14.232 1.00 80.62 345 PHE A CA 1
ATOM 2690 C C . PHE A 1 345 ? 12.564 -11.116 -14.051 1.00 80.62 345 PHE A C 1
ATOM 2692 O O . PHE A 1 345 ? 13.647 -11.597 -14.445 1.00 80.62 345 PHE A O 1
#

Secondary structure (DSSP, 8-state):
---------------PPPP----------S----------SSSSS---------------------------------------S---------------------------------HHHHHHHHHHHHTSSTTT-TT-----SHHHHHHHHHHHHHHHHHHHHHHHHH--HHHHHHHHHHHHHHHHHHHHHTSSHHHHHHHHHHTTT--HHHHHHHHHHHHHHHHHHHHHHHHS-GGGHHHHHHHHHHHHHHHHHHHHHHHTTTSTTHHHHHHHHHHHHHHHHHHHHHHHHTT-SSHHHHHHSHHHHHHHHHHHHHHHHHHTTS---S-S-HHHHHHHHHTT-

Solvent-accessible surface area (backbone atoms only — not comparable to full-atom values): 21711 Å² total; per-residue (Å²): 134,89,82,89,80,88,81,83,89,80,91,85,87,80,91,81,80,81,85,80,90,80,89,81,92,75,89,77,81,92,83,87,89,85,88,89,89,87,86,86,88,78,92,86,82,86,87,86,87,88,86,89,78,89,84,90,82,83,91,80,89,85,86,82,89,82,91,86,83,85,91,86,83,89,90,84,80,93,84,79,96,78,82,91,76,88,90,80,88,80,92,73,78,86,79,76,80,80,79,84,68,78,87,73,94,66,79,97,66,76,89,68,77,53,46,82,63,57,70,68,59,54,54,50,39,24,53,27,54,13,50,67,48,70,46,50,28,90,85,57,72,78,52,87,47,70,72,48,40,52,54,48,49,54,45,39,54,53,19,51,50,48,44,49,50,47,30,70,54,45,35,48,74,65,52,18,52,54,52,47,50,38,50,50,36,38,49,56,53,51,49,55,42,60,65,48,69,66,42,42,47,51,52,38,64,46,45,56,66,51,39,80,92,50,36,57,65,48,29,36,41,38,44,20,43,35,38,43,46,51,43,36,68,75,73,44,58,76,93,47,31,58,61,51,50,30,40,49,49,37,52,40,56,50,47,48,37,56,48,36,47,63,70,19,63,89,45,96,52,28,69,55,29,31,50,50,54,50,47,52,54,44,61,31,42,34,72,59,48,63,68,70,25,68,80,28,82,42,60,63,48,23,52,72,35,72,77,44,31,56,50,51,52,52,43,54,50,48,31,52,34,27,65,69,67,75,44,77,53,88,66,61,27,58,63,56,48,51,49,56,49,47,73,74,110

Sequence (345 aa):
SRPSRELESRIEAPFGFKEQTGAKTTRVTADQYHQNNNNNNNIFKKTSNKMKTNLNIPLKTTPGLCCLALIGLALAGTLILHQCDTILAQTQSPRVVSLNLPPSADNDGGFAASKKCNEDRHVEMDKCASSLGFLGDRGFIMPKNISQMNNFCGTLTKSLKCIQNYARECLSSFPRQVLLTVTRNGRKQYNQLCANDDSKQEFMDKLTCLAPENLEQLHQCMDGSIARFEYVANRVETDNRISAICCSYQIFKRDIQETVEKTCSTYQNVNQTAHYLHEIISTTTGELIDLVCGSYKTFEECKAKPKMAELVSTFTEITTKTKKKQIKPKAKSLISLFVGILNSF

Foldseek 3Di:
DDDDDDDDDDDDDDDDDDDDDDDDDDDDDPDDDDDDDPDDDDPPPPPDDDDDDDDDDDDDDDDDDDDDDDDDDDDDDDDDPDDPDDDDDDDDDDDDPDPPDPDDPDDDDPQDPQDADDVVLLVQLLVLQLLLDLQQDLPDAQDPAPVVLVVSLVSNVVSLVSQLVCLVRHAGDPLSVLSVLLSVLSVVVSCQCNVDRVSVVVVCVLCVLCHSVLSVQSNLLQQLLLLQLVCLLPPNDLVCSLQSNLLSVQVSLVSLLVSLCVSCVVPPNSVSNNVVVSCSSCSSCVVVSVVRNPQSNHNVSLCVDPVSVVSNVVSVVSSVCSVVVVDGRPGSHPSSSVSSSVVVD

Organism: NCBI:txid561515

Mean predicted aligned error: 15.28 Å

Nearest PDB structures (foldseek):
  5c1f-assembly1_B  TM=1.436E-01  e=3.412E+00  Schizosaccharomyces pombe 972h-
  3qwe-assembly1_A-2  TM=1.464E-01  e=7.724E+00  Homo sapiens

Radius of gyration: 32.01 Å; Cα contacts (8 Å, |Δi|>4): 278; chains: 1; bounding box: 105×116×48 Å